Protein AF-A0A519UDZ9-F1 (afdb_monomer)

pLDDT: mean 95.21, std 4.54, range [54.75, 98.88]

Secondary structure (DSSP, 8-state):
--EEEEEEE-SS--TTT--STTPPP-SSEEEEEEETTPEEEEE-HHHHHHHHHHHSS--S-----SSGGG-EEEEE----S--SS------EEEEE-S--EEETTEEEPBGGG-STT--HHHHHHHHHHTHHHHHHHHHHHHHHHHHHHHHHH-HHHHHHHHHHHHHHHHTEEEEE-TTS-EEEEEB-TTTTTBBS-HHHHHHHHHHHHHH-HHHHHHTTHHHHHHHHTTSS-SSS--S-SEETTEESS--S-S--HHHHHHHHHHHHHHHHHHHTS-HHHHHTHHHHHHHHHHHHHHSSS--SB--S-GGG--BSS-HHHHHHHHHHHHHHHHHHHHHT-HHHHHH-

Nearest PDB structures (foldseek):
  8jbo-assembly1_A  TM=7.039E-01  e=6.460E-08  Thermoanaerobacterium xylanolyticum LX-11
  5npf-assembly1_A  TM=6.803E-01  e=4.918E-08  Thermoanaerobacterium xylanolyticum
  8r06-assembly1_A  TM=6.902E-01  e=2.032E-07  Thermoanaerobacterium xylanolyticum LX-11
  7w2t-assembly1_A  TM=6.656E-01  e=1.115E-07  Thermoanaerobacterium xylanolyticum LX-11
  7dkw-assembly2_B  TM=6.645E-01  e=1.313E-07  Thermoanaerobacterium xylanolyticum LX-11

Mean predicted aligned error: 4.24 Å

Solvent-accessible surface area (backbone atoms only — not comparable to full-atom values): 18993 Å² total; per-residue (Å²): 118,63,77,46,72,49,74,49,61,58,91,79,47,55,68,80,66,69,62,36,45,75,66,74,90,68,37,39,35,47,32,49,31,31,62,56,86,51,50,74,37,40,26,38,52,66,59,36,50,56,38,28,75,73,68,75,39,67,70,79,70,40,95,57,87,76,63,70,87,48,47,35,80,50,74,44,78,83,69,76,77,94,62,95,69,88,74,86,87,71,73,47,81,48,74,45,52,80,52,62,39,30,48,73,85,42,78,25,27,29,50,93,42,54,51,84,86,53,44,68,69,57,51,52,52,52,50,61,79,37,39,74,58,52,55,49,52,50,53,55,47,55,52,47,55,37,51,55,32,27,73,74,60,35,66,72,44,14,57,49,50,58,51,50,54,54,52,57,57,71,36,42,49,54,28,32,40,98,87,69,44,68,34,37,36,41,44,36,59,87,59,69,6,31,15,41,37,40,67,63,42,55,82,49,34,65,62,27,53,74,75,38,48,67,52,36,49,13,53,46,51,64,56,51,50,41,45,73,70,59,77,44,81,67,60,40,52,65,52,30,25,12,34,30,39,37,38,67,45,66,61,86,84,73,65,32,52,44,44,27,27,14,39,55,34,38,53,51,38,52,47,26,60,74,68,71,47,49,61,71,55,60,80,44,40,73,60,53,53,41,21,44,52,41,32,74,75,46,10,74,68,25,63,76,33,37,47,87,65,46,91,75,43,69,41,56,61,37,63,68,42,20,53,38,16,54,48,14,32,44,27,47,13,53,48,27,46,69,70,66,39,54,68,59,28,71,74,69

Sequence (348 aa):
AGLHWQALGTTAQPVLAKTGDNLRIDWGYAYLAAPGRATLGTGNPQTLKATFAKTGTLGAPAPTTGPAQRVAQAAVLDLGAVAATPAEQHLLLGYDEQLSVQYFGQNLRPWWRRDPAMTMDKALGAAEADYARLRRKATEFDQKLYADAQQAGGAKYADLCQLAYRQSIAAHSIVAGPKGELLFFSKENFSGGFIGTVDVTYPSEPLYLLYNNELAKGMLRFIFDYSESGRWKKDFPAHDLGTYPKANGQTYGEDMPVEEAGNMLILTAAAVKLDGKPDFAREHWSTLTKWVGFLKRDGFDPANQLSTDDFAGHLARNTNLSVKAIMGIACYGQLARQLGDTKAADEY

Radius of gyration: 24.45 Å; Cα contacts (8 Å, |Δi|>4): 600; chains: 1; bounding box: 55×41×72 Å

Structure (mmCIF, N/CA/C/O backbone):
data_AF-A0A519UDZ9-F1
#
_entry.id   AF-A0A519UDZ9-F1
#
loop_
_atom_site.group_PDB
_atom_site.id
_atom_site.type_symbol
_atom_site.label_atom_id
_atom_site.label_alt_id
_atom_site.label_comp_id
_atom_site.label_asym_id
_atom_site.label_entity_id
_atom_site.label_seq_id
_atom_site.pdbx_PDB_ins_code
_atom_site.Cartn_x
_atom_site.Cartn_y
_atom_site.Cartn_z
_atom_site.occupancy
_atom_site.B_iso_or_equiv
_atom_site.auth_seq_id
_atom_site.auth_comp_id
_atom_site.auth_asym_id
_atom_site.auth_atom_id
_atom_site.pdbx_PDB_model_num
ATOM 1 N N . ALA A 1 1 ? 22.291 -17.546 -19.067 1.00 54.75 1 ALA A N 1
ATOM 2 C CA . ALA A 1 1 ? 22.813 -16.286 -19.634 1.00 54.75 1 ALA A CA 1
ATOM 3 C C . ALA A 1 1 ? 22.732 -15.220 -18.549 1.00 54.75 1 ALA A C 1
ATOM 5 O O . ALA A 1 1 ? 21.841 -15.333 -17.718 1.00 54.75 1 ALA A O 1
ATOM 6 N N . GLY A 1 2 ? 23.672 -14.274 -18.492 1.00 79.19 2 GLY A N 1
ATOM 7 C CA . GLY A 1 2 ? 23.643 -13.214 -17.477 1.00 79.19 2 GLY A CA 1
ATOM 8 C C . GLY A 1 2 ? 22.446 -12.277 -17.664 1.00 79.19 2 GLY A C 1
ATOM 9 O O . GLY A 1 2 ? 21.934 -12.144 -18.777 1.00 79.19 2 GLY A O 1
ATOM 10 N N . LEU A 1 3 ? 21.995 -11.663 -16.571 1.00 90.62 3 LEU A N 1
ATOM 11 C CA . LEU A 1 3 ? 21.052 -10.549 -16.601 1.00 90.62 3 LEU A CA 1
ATOM 12 C C . LEU A 1 3 ? 21.846 -9.261 -16.842 1.00 90.62 3 LEU A C 1
ATOM 14 O O . LEU A 1 3 ? 22.835 -9.007 -16.154 1.00 90.62 3 LEU A O 1
ATOM 18 N N . HIS A 1 4 ? 21.413 -8.446 -17.798 1.00 92.00 4 HIS A N 1
ATOM 19 C CA . HIS A 1 4 ? 21.999 -7.135 -18.061 1.00 92.00 4 HIS A CA 1
ATOM 20 C C . HIS A 1 4 ? 20.964 -6.056 -17.766 1.00 92.00 4 HIS A C 1
ATOM 22 O O . HIS A 1 4 ? 19.786 -6.243 -18.068 1.00 92.00 4 HIS A O 1
ATOM 28 N N . TRP A 1 5 ? 21.384 -4.929 -17.192 1.00 95.00 5 TRP A N 1
ATOM 29 C CA . TRP A 1 5 ? 20.477 -3.826 -16.888 1.00 95.00 5 TRP A CA 1
ATOM 30 C C . TRP A 1 5 ? 21.133 -2.458 -17.038 1.00 95.00 5 TRP A C 1
ATOM 32 O O . TRP A 1 5 ? 22.353 -2.309 -16.974 1.00 95.00 5 TRP A O 1
ATOM 42 N N . GLN A 1 6 ? 20.292 -1.448 -17.238 1.00 93.81 6 GLN A N 1
ATOM 43 C CA . GLN A 1 6 ? 20.638 -0.031 -17.204 1.00 93.81 6 GLN A CA 1
ATOM 44 C C . GLN A 1 6 ? 19.694 0.688 -16.245 1.00 93.81 6 GLN A C 1
ATOM 46 O O . GLN A 1 6 ? 18.538 0.294 -16.106 1.00 93.81 6 GLN A O 1
ATOM 51 N N . ALA A 1 7 ? 20.184 1.743 -15.596 1.00 94.69 7 ALA A N 1
ATOM 52 C CA . ALA A 1 7 ? 19.406 2.555 -14.666 1.00 94.69 7 ALA A CA 1
ATOM 53 C C . ALA A 1 7 ? 19.437 4.036 -15.063 1.00 94.69 7 ALA A C 1
ATOM 55 O O . ALA A 1 7 ? 20.394 4.503 -15.681 1.00 94.69 7 ALA A O 1
ATOM 56 N N . LEU A 1 8 ? 18.366 4.761 -14.751 1.00 93.19 8 LEU A N 1
ATOM 57 C CA . LEU A 1 8 ? 18.270 6.211 -14.893 1.00 93.19 8 LEU A CA 1
ATOM 58 C C . LEU A 1 8 ? 17.568 6.784 -13.667 1.00 93.19 8 LEU A C 1
ATOM 60 O O . LEU A 1 8 ? 16.767 6.104 -13.034 1.00 93.19 8 LEU A O 1
ATOM 64 N N . GLY A 1 9 ? 17.865 8.031 -13.329 1.00 93.81 9 GLY A N 1
ATOM 65 C CA . GLY A 1 9 ? 17.271 8.723 -12.192 1.00 93.81 9 GLY A CA 1
ATOM 66 C C . GLY A 1 9 ? 17.463 10.227 -12.320 1.00 93.81 9 GLY A C 1
ATOM 67 O O . GLY A 1 9 ? 18.221 10.702 -13.171 1.00 93.81 9 GLY A O 1
ATOM 68 N N . THR A 1 10 ? 16.767 10.992 -11.484 1.00 92.88 10 THR A N 1
ATOM 69 C CA . THR A 1 10 ? 16.964 12.444 -11.414 1.00 92.88 10 THR A CA 1
ATOM 70 C C . THR A 1 10 ? 18.315 12.761 -10.768 1.00 92.88 10 THR A C 1
ATOM 72 O O . THR A 1 10 ? 18.811 11.990 -9.952 1.00 92.88 10 THR A O 1
ATOM 75 N N . THR A 1 11 ? 18.929 13.899 -11.101 1.00 91.31 11 THR A N 1
ATOM 76 C CA . THR A 1 11 ? 20.175 14.330 -10.436 1.00 91.31 11 THR A CA 1
ATOM 77 C C . THR A 1 11 ? 19.931 14.756 -8.989 1.00 91.31 11 THR A C 1
ATOM 79 O O . THR A 1 11 ? 20.753 14.484 -8.124 1.00 91.31 11 THR A O 1
ATOM 82 N N . ALA A 1 12 ? 18.807 15.427 -8.723 1.00 93.81 12 ALA A N 1
ATOM 83 C CA . ALA A 1 12 ? 18.540 16.042 -7.425 1.00 93.81 12 ALA A CA 1
ATOM 84 C C . ALA A 1 12 ? 18.193 15.033 -6.320 1.00 93.81 12 ALA A C 1
ATOM 86 O O . ALA A 1 12 ? 18.444 15.334 -5.160 1.00 93.81 12 ALA A O 1
ATOM 87 N N . GLN A 1 13 ? 17.605 13.879 -6.671 1.00 95.81 13 GLN A N 1
ATOM 88 C CA . GLN A 1 13 ? 17.197 12.826 -5.729 1.00 95.81 13 GLN A CA 1
ATOM 89 C C . GLN A 1 13 ? 16.556 13.379 -4.433 1.00 95.81 13 GLN A C 1
ATOM 91 O O . GLN A 1 13 ? 17.083 13.154 -3.342 1.00 95.81 13 GLN A O 1
ATOM 96 N N . PRO A 1 14 ? 15.438 14.129 -4.515 1.00 96.81 14 PRO A N 1
ATOM 97 C CA . PRO A 1 14 ? 14.807 14.764 -3.357 1.00 96.81 14 PRO A CA 1
ATOM 98 C C . PRO A 1 14 ? 14.008 13.743 -2.521 1.00 96.81 14 PRO A C 1
ATOM 100 O O . PRO A 1 14 ? 12.782 13.806 -2.438 1.00 96.81 14 PRO A O 1
ATOM 103 N N . VAL A 1 15 ? 14.708 12.777 -1.920 1.00 97.44 15 VAL A N 1
ATOM 104 C CA . VAL A 1 15 ? 14.128 11.616 -1.227 1.00 97.44 15 VAL A CA 1
ATOM 105 C C . VAL A 1 15 ? 13.097 12.048 -0.183 1.00 97.44 15 VAL A C 1
ATOM 107 O O . VAL A 1 15 ? 13.432 12.745 0.775 1.00 97.44 15 VAL A O 1
ATOM 110 N N . LEU A 1 16 ? 11.842 11.619 -0.376 1.00 96.81 16 LEU A N 1
ATOM 111 C CA . LEU A 1 16 ? 10.696 11.898 0.503 1.00 96.81 16 LEU A CA 1
ATOM 112 C C . LEU A 1 16 ? 10.424 13.398 0.743 1.00 96.81 16 LEU A C 1
ATOM 114 O O . LEU A 1 16 ? 9.748 13.765 1.706 1.00 96.81 16 LEU A O 1
ATOM 118 N N . ALA A 1 17 ? 10.956 14.289 -0.099 1.00 96.00 17 ALA A N 1
ATOM 119 C CA . ALA A 1 17 ? 10.917 15.723 0.168 1.00 96.00 17 ALA A CA 1
ATOM 120 C C . ALA A 1 17 ? 9.540 16.329 -0.118 1.00 96.00 17 ALA A C 1
ATOM 122 O O . ALA A 1 17 ? 9.008 17.071 0.716 1.00 96.00 17 ALA A O 1
ATOM 123 N N . LYS A 1 18 ? 8.977 16.014 -1.291 1.00 95.38 18 LYS A N 1
ATOM 124 C CA .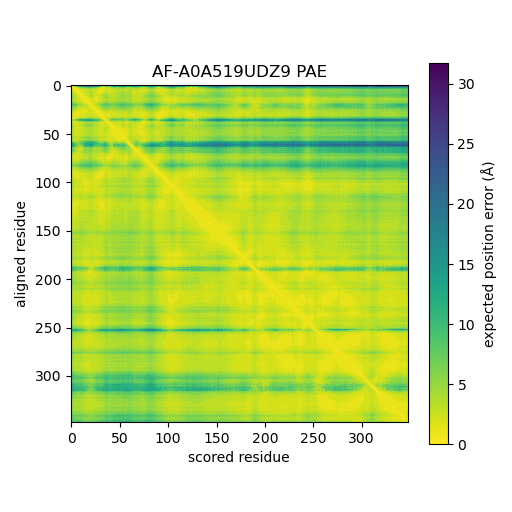 LYS A 1 18 ? 7.710 16.572 -1.768 1.00 95.38 18 LYS A CA 1
ATOM 125 C C . LYS A 1 18 ? 6.526 15.780 -1.234 1.00 95.38 18 LYS A C 1
ATOM 127 O O . LYS A 1 18 ? 6.554 14.556 -1.204 1.00 95.38 18 LYS A O 1
ATOM 132 N N . THR A 1 19 ? 5.484 16.508 -0.866 1.00 94.62 19 THR A N 1
ATOM 133 C CA . THR A 1 19 ? 4.204 15.984 -0.393 1.00 94.62 19 THR A CA 1
ATOM 134 C C . THR A 1 19 ? 3.085 16.680 -1.139 1.00 94.62 19 THR A C 1
ATOM 136 O O . THR A 1 19 ? 3.231 17.847 -1.509 1.00 94.62 19 THR A O 1
ATOM 139 N N . GLY A 1 20 ? 1.974 15.985 -1.340 1.00 90.25 20 GLY A N 1
ATOM 140 C CA . GLY A 1 20 ? 0.766 16.595 -1.872 1.00 90.25 20 GLY A CA 1
ATOM 141 C C . GLY A 1 20 ? 0.026 15.725 -2.864 1.00 90.25 20 GLY A C 1
ATOM 142 O O . GLY A 1 20 ? 0.434 14.613 -3.227 1.00 90.25 20 GLY A O 1
ATOM 143 N N . ASP A 1 21 ? -1.079 16.299 -3.306 1.00 89.69 21 ASP A N 1
ATOM 144 C CA . ASP A 1 21 ? -2.003 15.669 -4.219 1.00 89.69 21 ASP A CA 1
ATOM 145 C C . ASP A 1 21 ? -1.438 15.570 -5.640 1.00 89.69 21 ASP A C 1
ATOM 147 O O . ASP A 1 21 ? -0.624 16.397 -6.064 1.00 89.69 21 ASP A O 1
ATOM 151 N N . ASN A 1 22 ? -1.838 14.540 -6.389 1.00 88.50 22 ASN A N 1
ATOM 152 C CA . ASN A 1 22 ? -1.443 14.357 -7.791 1.00 88.50 22 ASN A CA 1
ATOM 153 C C . ASN A 1 22 ? 0.095 14.376 -8.047 1.00 88.50 22 ASN A C 1
ATOM 155 O O . ASN A 1 22 ? 0.561 14.606 -9.168 1.00 88.50 22 ASN A O 1
ATOM 159 N N . LEU A 1 23 ? 0.923 14.107 -7.030 1.00 89.50 23 LEU A N 1
ATOM 160 C CA . LEU A 1 23 ? 2.381 13.989 -7.176 1.00 89.50 23 LEU A CA 1
ATOM 161 C C . LEU A 1 23 ? 2.821 12.559 -7.511 1.00 89.50 23 LEU A C 1
ATOM 163 O O . LEU A 1 23 ? 2.283 11.588 -6.981 1.00 89.50 23 LEU A O 1
ATOM 167 N N . ARG A 1 24 ? 3.833 12.427 -8.374 1.00 89.50 24 ARG A N 1
ATOM 168 C CA . ARG A 1 24 ? 4.519 11.154 -8.651 1.00 89.50 24 ARG A CA 1
ATOM 169 C C . ARG A 1 24 ? 5.852 11.145 -7.915 1.00 89.50 24 ARG A C 1
ATOM 171 O O . ARG A 1 24 ? 6.384 12.207 -7.596 1.00 89.50 24 ARG A O 1
ATOM 178 N N . ILE A 1 25 ? 6.379 9.950 -7.676 1.00 91.62 25 ILE A N 1
ATOM 179 C CA . ILE A 1 25 ? 7.724 9.772 -7.138 1.00 91.62 25 ILE A CA 1
ATOM 180 C C . ILE A 1 25 ? 8.755 10.482 -8.031 1.00 91.62 25 ILE A C 1
ATOM 182 O O . ILE A 1 25 ? 8.712 10.366 -9.256 1.00 91.62 25 ILE A O 1
ATOM 186 N N . ASP A 1 26 ? 9.648 11.262 -7.423 1.00 93.69 26 ASP A N 1
ATOM 187 C CA . ASP A 1 26 ? 10.655 12.073 -8.124 1.00 93.69 26 ASP A CA 1
ATOM 188 C C . ASP A 1 26 ? 12.096 11.829 -7.636 1.00 93.69 26 ASP A C 1
ATOM 190 O O . ASP A 1 26 ? 13.037 12.518 -8.051 1.00 93.69 26 ASP A O 1
ATOM 194 N N . TRP A 1 27 ? 12.273 10.797 -6.809 1.00 96.69 27 TRP A N 1
ATOM 195 C CA . TRP A 1 27 ? 13.550 10.241 -6.365 1.00 96.69 27 TRP A CA 1
ATOM 196 C C . TRP A 1 27 ? 13.624 8.743 -6.681 1.00 96.69 27 TRP A C 1
ATOM 198 O O . TRP A 1 27 ? 12.617 8.107 -6.976 1.00 96.69 27 TRP A O 1
ATOM 208 N N . GLY A 1 28 ? 14.811 8.163 -6.576 1.00 96.69 28 GLY A N 1
ATOM 209 C CA . GLY A 1 28 ? 15.084 6.779 -6.927 1.00 96.69 28 GLY A CA 1
ATOM 210 C C . GLY A 1 28 ? 15.518 6.617 -8.380 1.00 96.69 28 GLY A C 1
ATOM 211 O O . GLY A 1 28 ? 15.858 7.586 -9.076 1.00 96.69 28 GLY A O 1
ATOM 212 N N . TYR A 1 29 ? 15.539 5.359 -8.812 1.00 96.94 29 TYR A N 1
ATOM 213 C CA . TYR A 1 29 ? 16.089 4.958 -10.101 1.00 96.94 29 TYR A CA 1
ATOM 214 C C . TYR A 1 29 ? 15.174 3.955 -10.803 1.00 96.94 29 TYR A C 1
ATOM 216 O O . TYR A 1 29 ? 14.774 2.953 -10.214 1.00 96.94 29 TYR A O 1
ATOM 224 N N . ALA A 1 30 ? 14.888 4.202 -12.080 1.00 96.19 30 ALA A N 1
ATOM 225 C CA . ALA A 1 30 ? 14.192 3.269 -12.956 1.00 96.19 30 ALA A CA 1
ATOM 226 C C . ALA A 1 30 ? 15.207 2.382 -13.687 1.00 96.19 30 ALA A C 1
ATOM 228 O O . ALA A 1 30 ? 16.184 2.878 -14.259 1.00 96.19 30 ALA A O 1
ATOM 229 N N . TYR A 1 31 ? 14.959 1.079 -13.674 1.00 97.31 31 TYR A N 1
ATOM 230 C CA . TYR A 1 31 ? 15.804 0.048 -14.254 1.00 97.31 31 TYR A CA 1
ATOM 231 C C . TYR A 1 31 ? 15.103 -0.605 -15.439 1.00 97.31 31 TYR A C 1
ATOM 233 O O . TYR A 1 31 ? 13.953 -1.030 -15.327 1.00 97.31 31 TYR A O 1
ATOM 241 N N . LEU A 1 32 ? 15.837 -0.742 -16.539 1.00 97.00 32 LEU A N 1
ATOM 242 C CA . LEU A 1 32 ? 15.482 -1.580 -17.675 1.00 97.00 32 LEU A CA 1
ATOM 243 C C . LEU A 1 32 ? 16.478 -2.731 -17.736 1.00 97.00 32 LEU A C 1
ATOM 245 O O . LEU A 1 32 ? 17.679 -2.503 -17.898 1.00 97.00 32 LEU A O 1
ATOM 249 N N . ALA A 1 33 ? 15.981 -3.955 -17.604 1.00 96.75 33 ALA A N 1
ATOM 250 C CA . ALA A 1 33 ? 16.792 -5.157 -17.612 1.00 96.75 33 ALA A CA 1
ATOM 251 C C . ALA A 1 33 ? 16.298 -6.163 -18.647 1.00 96.75 33 ALA A C 1
ATOM 253 O O . ALA A 1 33 ? 15.120 -6.191 -19.005 1.00 96.75 33 ALA A O 1
ATOM 254 N N . ALA A 1 34 ? 17.215 -6.994 -19.122 1.00 94.62 34 ALA A N 1
ATOM 255 C CA . ALA A 1 34 ? 16.917 -8.029 -20.090 1.00 94.62 34 ALA A CA 1
ATOM 256 C C . ALA A 1 34 ? 17.764 -9.280 -19.824 1.00 94.62 34 ALA A C 1
ATOM 258 O O . ALA A 1 34 ? 18.986 -9.169 -19.642 1.00 94.62 34 ALA A O 1
ATOM 259 N N . PRO A 1 35 ? 17.149 -10.471 -19.807 1.00 91.44 35 PRO A N 1
ATOM 260 C CA . PRO A 1 35 ? 17.883 -11.720 -19.798 1.00 91.44 35 PRO A CA 1
ATOM 261 C C . PRO A 1 35 ? 18.406 -12.040 -21.202 1.00 91.44 35 PRO A C 1
ATOM 263 O O . PRO A 1 35 ? 17.767 -11.772 -22.220 1.00 91.44 35 PRO A O 1
ATOM 266 N N . GLY A 1 36 ? 19.573 -12.676 -21.280 1.00 83.94 36 GLY A N 1
ATOM 267 C CA . GLY A 1 36 ? 20.048 -13.228 -22.549 1.00 83.94 36 GLY A CA 1
ATOM 268 C C . GLY A 1 36 ? 20.711 -12.204 -23.472 1.00 83.94 36 GLY A C 1
ATOM 269 O O . GLY A 1 36 ? 21.613 -11.488 -23.055 1.00 83.94 36 GLY A O 1
ATOM 270 N N . ARG A 1 37 ? 20.348 -12.227 -24.763 1.00 82.38 37 ARG A N 1
ATOM 271 C CA . ARG A 1 37 ? 21.077 -11.544 -25.855 1.00 82.38 37 ARG A CA 1
ATOM 272 C C . ARG A 1 37 ? 20.510 -10.175 -26.245 1.00 82.38 37 ARG A C 1
ATOM 274 O O . ARG A 1 37 ? 20.892 -9.634 -27.280 1.00 82.38 37 ARG A O 1
ATOM 281 N N . ALA A 1 38 ? 19.601 -9.622 -25.451 1.00 90.88 38 ALA A N 1
ATOM 282 C CA . ALA A 1 38 ? 19.076 -8.290 -25.711 1.00 90.88 38 ALA A CA 1
ATOM 283 C C . ALA A 1 38 ? 20.200 -7.244 -25.694 1.00 90.88 38 ALA A C 1
ATOM 285 O O . ALA A 1 38 ? 21.106 -7.291 -24.859 1.00 90.88 38 ALA A O 1
ATOM 286 N N . THR A 1 39 ? 20.114 -6.266 -26.592 1.00 92.31 39 THR A N 1
ATOM 287 C CA . THR A 1 39 ? 21.023 -5.116 -26.580 1.00 92.31 39 THR A CA 1
ATOM 288 C C . THR A 1 39 ? 20.361 -3.970 -25.836 1.00 92.31 39 THR A C 1
ATOM 290 O O . THR A 1 39 ? 19.301 -3.503 -26.248 1.00 92.31 39 THR A O 1
ATOM 293 N N . LEU A 1 40 ? 20.987 -3.502 -24.758 1.00 93.31 40 LEU A N 1
ATOM 294 C CA . LEU A 1 40 ? 20.537 -2.332 -24.006 1.00 93.31 40 LEU A CA 1
ATOM 295 C C . LEU A 1 40 ? 21.354 -1.097 -24.396 1.00 93.31 40 LEU A C 1
ATOM 297 O O . LEU A 1 40 ? 22.558 -1.188 -24.636 1.00 93.31 40 LEU A O 1
ATOM 301 N N . GLY A 1 41 ? 20.728 0.076 -24.406 1.00 91.81 41 GLY A N 1
ATOM 302 C CA . GLY A 1 41 ? 21.384 1.333 -24.758 1.00 91.81 41 GLY A CA 1
ATOM 303 C C . GLY A 1 41 ? 20.740 2.544 -24.097 1.00 91.81 41 GLY A C 1
ATOM 304 O O . GLY A 1 41 ? 19.538 2.572 -23.845 1.00 91.81 41 GLY A O 1
ATOM 305 N N . THR A 1 42 ? 21.548 3.574 -23.866 1.00 91.31 42 THR A N 1
ATOM 306 C CA . THR A 1 42 ? 21.087 4.893 -23.431 1.00 91.31 42 THR A CA 1
ATOM 307 C C . THR A 1 42 ? 21.457 5.950 -24.463 1.00 91.31 42 THR A C 1
ATOM 309 O O . THR A 1 42 ? 22.452 5.816 -25.182 1.00 91.31 42 THR A O 1
ATOM 312 N N . GLY A 1 43 ? 20.636 6.994 -24.569 1.00 92.31 43 GLY A N 1
ATOM 313 C CA . GLY A 1 43 ? 20.871 8.061 -25.536 1.00 92.31 43 GLY A CA 1
ATOM 314 C C . GLY A 1 43 ? 19.695 9.014 -25.709 1.00 92.31 43 GLY A C 1
ATOM 315 O O . GLY A 1 43 ? 18.673 8.922 -25.026 1.00 92.31 43 GLY A O 1
ATOM 316 N N . ASN A 1 44 ? 19.846 9.931 -26.665 1.00 92.31 44 ASN A N 1
ATOM 317 C CA . ASN A 1 44 ? 18.760 10.801 -27.091 1.00 92.31 44 ASN A CA 1
ATOM 318 C C . ASN A 1 44 ? 17.648 9.977 -27.780 1.00 92.31 44 ASN A C 1
ATOM 320 O O . ASN A 1 44 ? 17.962 9.216 -28.701 1.00 92.31 44 ASN A O 1
ATOM 324 N N . PRO A 1 45 ? 16.361 10.138 -27.402 1.00 92.94 45 PRO A N 1
ATOM 325 C CA . PRO A 1 45 ? 15.274 9.326 -27.950 1.00 92.94 45 PRO A CA 1
ATOM 326 C C . PRO A 1 45 ? 15.156 9.380 -29.478 1.00 92.94 45 PRO A C 1
ATOM 328 O O . PRO A 1 45 ? 14.881 8.360 -30.108 1.00 92.94 45 PRO A O 1
ATOM 331 N N . GLN A 1 46 ? 15.347 10.554 -30.089 1.00 92.88 46 GLN A N 1
ATOM 332 C CA . GLN A 1 46 ? 15.244 10.728 -31.538 1.00 92.88 46 GLN A CA 1
ATOM 333 C C . GLN A 1 46 ? 16.400 10.030 -32.255 1.00 92.88 46 GLN A C 1
ATOM 335 O O . GLN A 1 46 ? 16.163 9.311 -33.224 1.00 92.88 46 GLN A O 1
ATOM 340 N N . THR A 1 47 ? 17.627 10.178 -31.750 1.00 93.56 47 THR A N 1
ATOM 341 C CA . THR A 1 47 ? 18.803 9.482 -32.290 1.00 93.56 47 THR A CA 1
ATOM 342 C C . THR A 1 47 ? 18.657 7.967 -32.178 1.00 93.56 47 THR A C 1
ATOM 344 O O . THR A 1 47 ? 18.863 7.274 -33.169 1.00 93.56 47 THR A O 1
ATOM 347 N N . LEU A 1 48 ? 18.242 7.448 -31.015 1.00 94.50 48 LEU A N 1
ATOM 348 C CA . LEU A 1 48 ? 18.029 6.010 -30.806 1.00 94.50 48 LEU A CA 1
ATOM 349 C C . LEU A 1 48 ? 17.014 5.444 -31.808 1.00 94.50 48 LEU A C 1
ATOM 351 O O . LEU A 1 48 ? 17.295 4.451 -32.477 1.00 94.50 48 LEU A O 1
ATOM 355 N N . LYS A 1 49 ? 15.862 6.111 -31.969 1.00 95.19 49 LYS A N 1
ATOM 356 C CA . LYS A 1 49 ? 14.829 5.712 -32.939 1.00 95.19 49 LYS A CA 1
ATOM 357 C C . LYS A 1 49 ? 15.338 5.766 -34.380 1.00 95.19 49 LYS A C 1
ATOM 359 O O . LYS A 1 49 ? 15.092 4.837 -35.142 1.00 95.19 49 LYS A O 1
ATOM 364 N N . ALA A 1 50 ? 16.038 6.837 -34.756 1.00 96.00 50 ALA A N 1
ATOM 365 C CA . ALA A 1 50 ? 16.544 7.019 -36.114 1.00 96.00 50 ALA A CA 1
ATOM 366 C C . ALA A 1 50 ? 17.624 5.990 -36.478 1.00 96.00 50 ALA A C 1
ATOM 368 O O . ALA A 1 50 ? 17.634 5.499 -37.605 1.00 96.00 50 ALA A O 1
ATOM 369 N N . THR A 1 51 ? 18.513 5.652 -35.540 1.00 96.00 51 THR A N 1
ATOM 370 C CA . THR A 1 51 ? 19.511 4.592 -35.728 1.00 96.00 51 THR A CA 1
ATOM 371 C C . THR A 1 51 ? 18.824 3.240 -35.852 1.00 96.00 51 THR A C 1
ATOM 373 O O . THR A 1 51 ? 19.022 2.564 -36.857 1.00 96.00 51 THR A O 1
ATOM 376 N N . PHE A 1 52 ? 17.927 2.898 -34.921 1.00 96.50 52 PHE A N 1
ATOM 377 C CA . PHE A 1 52 ? 17.208 1.625 -34.955 1.00 96.50 52 PHE A CA 1
ATOM 378 C C . PHE A 1 52 ? 16.422 1.431 -36.256 1.00 96.50 52 PHE A C 1
ATOM 380 O O . PHE A 1 52 ? 16.512 0.375 -36.872 1.00 96.50 52 PHE A O 1
ATOM 387 N N . ALA A 1 53 ? 15.728 2.466 -36.735 1.00 97.31 53 ALA A N 1
ATOM 388 C CA . ALA A 1 53 ? 14.993 2.404 -37.997 1.00 97.31 53 ALA A CA 1
ATOM 389 C C . ALA A 1 53 ? 15.894 2.152 -39.222 1.00 97.31 53 ALA A C 1
ATOM 391 O O . ALA A 1 53 ? 15.432 1.593 -40.212 1.00 97.31 53 ALA A O 1
ATOM 392 N N . LYS A 1 54 ? 17.165 2.573 -39.175 1.00 96.88 54 LYS A N 1
ATOM 393 C CA . LYS A 1 54 ? 18.125 2.408 -40.278 1.00 96.88 54 LYS A CA 1
ATOM 394 C C . LYS A 1 54 ? 18.908 1.102 -40.203 1.00 96.88 54 LYS A C 1
ATOM 396 O O . LYS A 1 54 ? 19.217 0.532 -41.242 1.00 96.88 54 LYS A O 1
ATOM 401 N N . THR A 1 55 ? 19.288 0.672 -39.001 1.00 95.31 55 THR A N 1
ATOM 402 C CA . THR A 1 55 ? 20.272 -0.406 -38.806 1.00 95.31 55 THR A CA 1
ATOM 403 C C . THR A 1 55 ? 19.735 -1.602 -38.030 1.00 95.31 55 THR A C 1
ATOM 405 O O . THR A 1 55 ? 20.432 -2.607 -37.937 1.00 95.31 55 THR A O 1
ATOM 408 N N . GLY A 1 56 ? 18.548 -1.504 -37.424 1.00 94.00 56 GLY A N 1
ATOM 409 C CA . GLY A 1 56 ? 18.037 -2.503 -36.481 1.00 94.00 56 GLY A CA 1
ATOM 410 C C . GLY A 1 56 ? 18.805 -2.555 -35.153 1.00 94.00 56 GLY A C 1
ATOM 411 O O . GLY A 1 56 ? 18.590 -3.462 -34.357 1.00 94.00 56 GLY A O 1
ATOM 412 N N . THR A 1 57 ? 19.703 -1.600 -34.886 1.00 93.62 57 THR A N 1
ATOM 413 C CA . THR A 1 57 ? 20.558 -1.569 -33.687 1.00 93.62 57 THR A CA 1
ATOM 414 C C . THR A 1 57 ? 20.476 -0.219 -32.971 1.00 93.62 57 THR A C 1
ATOM 416 O O . THR A 1 57 ? 19.992 0.763 -33.527 1.00 93.62 57 THR A O 1
ATOM 419 N N . LEU A 1 58 ? 20.945 -0.144 -31.719 1.00 92.38 58 LEU A N 1
ATOM 420 C CA . LEU A 1 58 ? 20.925 1.101 -30.930 1.00 92.38 58 LEU A CA 1
ATOM 421 C C . LEU A 1 58 ? 22.115 2.038 -31.210 1.00 92.38 58 LEU A C 1
ATOM 423 O O . LEU A 1 58 ? 22.121 3.174 -30.741 1.00 92.38 58 LEU A O 1
ATOM 427 N N . GLY A 1 59 ? 23.109 1.589 -31.983 1.00 86.69 59 GLY A N 1
ATOM 428 C CA . GLY A 1 59 ? 24.395 2.279 -32.118 1.00 86.69 59 GLY A CA 1
ATOM 429 C C . GLY A 1 59 ? 25.259 2.174 -30.853 1.00 86.69 59 GLY A C 1
ATOM 430 O O . GLY A 1 59 ? 24.960 1.401 -29.943 1.00 86.69 59 GLY A O 1
ATOM 431 N N . ALA A 1 60 ? 26.360 2.931 -30.804 1.00 81.75 60 ALA A N 1
ATOM 432 C CA . ALA A 1 60 ? 27.220 2.979 -29.623 1.00 81.75 60 ALA A CA 1
ATOM 433 C C . ALA A 1 60 ? 26.493 3.691 -28.464 1.00 81.75 60 ALA A C 1
ATOM 435 O O . ALA A 1 60 ? 25.962 4.785 -28.682 1.00 81.75 60 ALA A O 1
ATOM 436 N N . PRO A 1 61 ? 26.477 3.120 -27.243 1.00 77.69 61 PRO A N 1
ATOM 437 C CA . PRO A 1 61 ? 25.908 3.790 -26.082 1.00 77.69 61 PRO A CA 1
ATOM 438 C C . PRO A 1 61 ? 26.561 5.155 -25.866 1.00 77.69 61 PRO A C 1
ATOM 440 O O . PRO A 1 61 ? 27.787 5.271 -25.859 1.00 77.69 61 PRO A O 1
ATOM 443 N N . ALA A 1 62 ? 25.742 6.180 -25.656 1.00 77.06 62 ALA A N 1
ATOM 444 C CA . ALA A 1 62 ? 26.210 7.524 -25.354 1.00 77.06 62 ALA A CA 1
ATOM 445 C C . ALA A 1 62 ? 25.565 7.971 -24.038 1.00 77.06 62 ALA A C 1
ATOM 447 O O . ALA A 1 62 ? 24.376 8.310 -24.040 1.00 77.06 62 ALA A O 1
ATOM 448 N N . PRO A 1 63 ? 26.312 7.972 -22.913 1.00 71.25 63 PRO A N 1
ATOM 449 C CA . PRO A 1 63 ? 25.812 8.504 -21.657 1.00 71.25 63 PRO A CA 1
ATOM 450 C C . PRO A 1 63 ? 25.261 9.908 -21.880 1.00 71.25 63 PRO A C 1
ATOM 452 O O . PRO A 1 63 ? 25.945 10.796 -22.388 1.00 71.25 63 PRO A O 1
ATOM 455 N N . THR A 1 64 ? 23.997 10.091 -21.530 1.00 83.06 64 THR A N 1
ATOM 456 C CA . THR A 1 64 ? 23.279 11.344 -21.720 1.00 83.06 64 THR A CA 1
ATOM 457 C C . THR A 1 64 ? 22.776 11.824 -20.372 1.00 83.06 64 THR A C 1
ATOM 459 O O . THR A 1 64 ? 22.232 11.062 -19.574 1.00 83.06 64 THR A O 1
ATOM 462 N N . THR A 1 65 ? 22.990 13.107 -20.115 1.00 89.00 65 THR A N 1
ATOM 463 C CA . THR A 1 65 ? 22.437 13.832 -18.978 1.00 89.00 65 THR A CA 1
ATOM 464 C C . THR A 1 65 ? 21.717 15.068 -19.504 1.00 89.00 65 THR A C 1
ATOM 466 O O . THR A 1 65 ? 21.975 15.536 -20.618 1.00 89.00 65 THR A O 1
ATOM 469 N N . GLY A 1 66 ? 20.780 15.594 -18.722 1.00 90.50 66 GLY A N 1
ATOM 470 C CA . GLY A 1 66 ? 20.025 16.791 -19.076 1.00 90.50 66 GLY A CA 1
ATOM 471 C C . GLY A 1 66 ? 18.519 16.609 -18.902 1.00 90.50 66 GLY A C 1
ATOM 472 O O . GLY A 1 66 ? 18.090 15.735 -18.147 1.00 90.50 66 GLY A O 1
ATOM 473 N N . PRO A 1 67 ? 17.705 17.445 -19.575 1.00 89.81 67 PRO A N 1
ATOM 474 C CA . PRO A 1 67 ? 16.252 17.373 -19.482 1.00 89.81 67 PRO A CA 1
ATOM 475 C C . PRO A 1 67 ? 15.729 15.985 -19.854 1.00 89.81 67 PRO A C 1
ATOM 477 O O . PRO A 1 67 ? 16.226 15.376 -20.804 1.00 89.81 67 PRO A O 1
ATOM 480 N N . ALA A 1 68 ? 14.690 15.520 -19.155 1.00 86.44 68 ALA A N 1
ATOM 481 C CA . ALA A 1 68 ? 14.128 14.177 -19.326 1.00 86.44 68 ALA A CA 1
ATOM 482 C C . ALA A 1 68 ? 13.774 13.844 -20.789 1.00 86.44 68 ALA A C 1
ATOM 484 O O . ALA A 1 68 ? 13.925 12.710 -21.222 1.00 86.44 68 ALA A O 1
ATOM 485 N N . GLN A 1 69 ? 13.393 14.839 -21.597 1.00 89.31 69 GLN A N 1
ATOM 486 C CA . GLN A 1 69 ? 13.066 14.662 -23.017 1.00 89.31 69 GLN A CA 1
ATOM 487 C C . GLN A 1 69 ? 14.272 14.264 -23.887 1.00 89.31 69 GLN A C 1
ATOM 489 O O . GLN A 1 69 ? 14.091 13.862 -25.036 1.00 89.31 69 GLN A O 1
ATOM 494 N N . ARG A 1 70 ? 15.502 14.415 -23.381 1.00 90.25 70 ARG A N 1
ATOM 495 C CA . ARG A 1 70 ? 16.748 14.100 -24.096 1.00 90.25 70 ARG A CA 1
ATOM 496 C C . ARG A 1 70 ? 17.419 12.821 -23.607 1.00 90.25 70 ARG A C 1
ATOM 498 O O . ARG A 1 70 ? 18.430 12.449 -24.192 1.00 90.25 70 ARG A O 1
ATOM 505 N N . VAL A 1 71 ? 16.870 12.167 -22.586 1.00 92.50 71 VAL A N 1
ATOM 506 C CA . VAL A 1 71 ? 17.451 10.985 -21.944 1.00 92.50 71 VAL A CA 1
ATOM 507 C C . VAL A 1 71 ? 16.465 9.830 -22.075 1.00 92.50 71 VAL A C 1
ATOM 509 O O . VAL A 1 71 ? 15.336 9.923 -21.606 1.00 92.50 71 VAL A O 1
ATOM 512 N N . ALA A 1 72 ? 16.884 8.733 -22.697 1.00 92.69 72 ALA A N 1
ATOM 513 C CA . ALA A 1 72 ? 16.117 7.493 -22.727 1.00 92.69 72 ALA A CA 1
ATOM 514 C C . ALA A 1 72 ? 17.008 6.273 -22.504 1.00 92.69 72 ALA A C 1
ATOM 516 O O . ALA A 1 72 ? 18.182 6.262 -22.874 1.00 92.69 72 ALA A O 1
ATOM 517 N N . GLN A 1 73 ? 16.393 5.241 -21.933 1.00 93.88 73 GLN A N 1
ATOM 518 C CA . GLN A 1 73 ? 16.823 3.853 -22.049 1.00 93.88 73 GLN A CA 1
ATOM 519 C C . GLN A 1 73 ? 16.109 3.204 -23.235 1.00 93.88 73 GLN A C 1
ATOM 521 O O . GLN A 1 73 ? 14.966 3.542 -23.547 1.00 93.88 73 GLN A O 1
ATOM 526 N N . ALA A 1 74 ? 16.777 2.257 -23.877 1.00 94.44 74 ALA A N 1
ATOM 527 C CA . ALA A 1 74 ? 16.239 1.461 -24.963 1.00 94.44 74 ALA A CA 1
ATOM 528 C C . ALA A 1 74 ? 16.730 0.017 -24.859 1.00 94.44 74 ALA A C 1
ATOM 530 O O . ALA A 1 74 ? 17.827 -0.254 -24.369 1.00 94.44 74 ALA A O 1
ATOM 531 N N . ALA A 1 75 ? 15.913 -0.898 -25.370 1.00 94.81 75 AL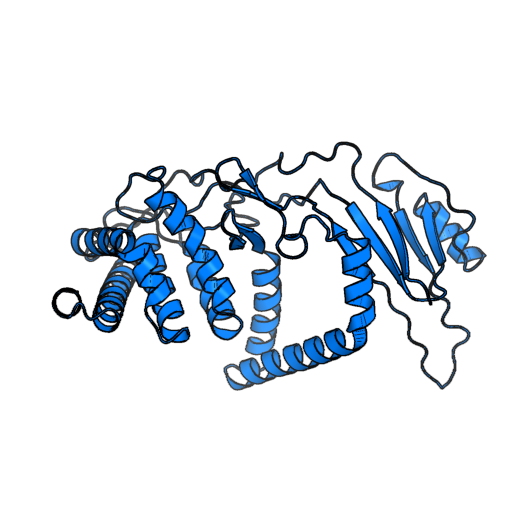A A N 1
ATOM 532 C CA . ALA A 1 75 ? 16.252 -2.299 -25.539 1.00 94.81 75 ALA A CA 1
ATOM 533 C C . ALA A 1 75 ? 15.906 -2.736 -26.963 1.00 94.81 75 ALA A C 1
ATOM 535 O O . ALA A 1 75 ? 14.862 -2.357 -27.494 1.00 94.81 75 ALA A O 1
ATOM 536 N N . VAL A 1 76 ? 16.775 -3.548 -27.557 1.00 94.94 76 VAL A N 1
ATOM 537 C CA . VAL A 1 76 ? 16.507 -4.274 -28.800 1.00 94.94 76 VAL A CA 1
ATOM 538 C C . VAL A 1 76 ? 16.476 -5.759 -28.486 1.00 94.94 76 VAL A C 1
ATOM 540 O O . VAL A 1 76 ? 17.456 -6.318 -27.987 1.00 94.94 76 VAL A O 1
ATOM 543 N N . LEU A 1 77 ? 15.330 -6.365 -28.786 1.00 93.50 77 LEU A N 1
ATOM 544 C CA . LEU A 1 77 ? 15.079 -7.796 -28.707 1.00 93.50 77 LEU A CA 1
ATOM 545 C C . LEU A 1 77 ? 15.133 -8.357 -30.129 1.00 93.50 77 LEU A C 1
ATOM 547 O O . LEU A 1 77 ? 14.245 -8.083 -30.935 1.00 93.50 77 LEU A O 1
ATOM 551 N N . ASP A 1 78 ? 16.192 -9.095 -30.448 1.00 91.62 78 ASP A N 1
ATOM 552 C CA . ASP A 1 78 ? 16.291 -9.803 -31.723 1.00 91.62 78 ASP A CA 1
ATOM 553 C C . ASP A 1 78 ? 15.604 -11.169 -31.592 1.00 91.62 78 ASP A C 1
ATOM 555 O O . ASP A 1 78 ? 16.093 -12.066 -30.895 1.00 91.62 78 ASP A O 1
ATOM 559 N N . LEU A 1 79 ? 14.441 -11.291 -32.236 1.00 91.62 79 LEU A N 1
ATOM 560 C CA . LEU A 1 79 ? 13.632 -12.511 -32.300 1.00 91.62 79 LEU A CA 1
ATOM 561 C C . LEU A 1 79 ? 13.904 -13.332 -33.573 1.00 91.62 79 LEU A C 1
ATOM 563 O O . LEU A 1 79 ? 13.290 -14.381 -33.762 1.00 91.62 79 LEU A O 1
ATOM 567 N N . GLY A 1 80 ? 14.820 -12.882 -34.436 1.00 91.19 80 GLY A N 1
ATOM 568 C CA . GLY A 1 80 ? 15.088 -13.489 -35.734 1.00 91.19 80 GLY A CA 1
ATOM 569 C C . GLY A 1 80 ? 13.993 -13.232 -36.776 1.00 91.19 80 GLY A C 1
ATOM 570 O O . GLY A 1 80 ? 13.115 -12.383 -36.618 1.00 91.19 80 GLY A O 1
ATOM 571 N N . ALA A 1 81 ? 14.070 -13.964 -37.889 1.00 93.38 81 ALA A N 1
ATOM 572 C CA . ALA A 1 81 ? 13.064 -13.906 -38.946 1.00 93.38 81 ALA A CA 1
ATOM 573 C C . ALA A 1 81 ? 11.756 -14.587 -38.513 1.00 93.38 81 ALA A C 1
ATOM 575 O O . ALA A 1 81 ? 11.774 -15.586 -37.793 1.00 93.38 81 ALA A O 1
ATOM 576 N N . VAL A 1 82 ? 10.621 -14.081 -39.008 1.00 94.19 82 VAL A N 1
ATOM 577 C CA . VAL A 1 82 ? 9.305 -14.684 -38.758 1.00 94.19 82 VAL A CA 1
ATOM 578 C C . VAL A 1 82 ? 9.287 -16.119 -39.285 1.00 94.19 82 VAL A C 1
ATOM 580 O O . VAL A 1 82 ? 9.557 -16.365 -40.461 1.00 94.19 82 VAL A O 1
ATOM 583 N N . ALA A 1 83 ? 8.945 -17.056 -38.407 1.00 95.12 83 ALA A N 1
ATOM 584 C CA . ALA A 1 83 ? 8.894 -18.482 -38.690 1.00 95.12 83 ALA A CA 1
ATOM 585 C C . ALA A 1 83 ? 7.641 -19.115 -38.064 1.00 95.12 83 ALA A C 1
ATOM 587 O O . ALA A 1 83 ? 6.914 -18.472 -37.308 1.00 95.12 83 ALA A O 1
ATOM 588 N N . ALA A 1 84 ? 7.387 -20.388 -38.380 1.00 96.25 84 ALA A N 1
ATOM 589 C CA . ALA A 1 84 ? 6.240 -21.123 -37.841 1.00 96.25 84 ALA A CA 1
ATOM 590 C C . ALA A 1 84 ? 6.352 -21.382 -36.327 1.00 96.25 84 ALA A C 1
ATOM 592 O O . ALA A 1 84 ? 5.340 -21.435 -35.632 1.00 96.25 84 ALA A O 1
ATOM 593 N N . THR A 1 85 ? 7.574 -21.540 -35.814 1.00 95.38 85 THR A N 1
ATOM 594 C CA . THR A 1 85 ? 7.828 -21.718 -34.381 1.00 95.38 85 THR A CA 1
ATOM 595 C C . THR A 1 85 ? 7.850 -20.353 -33.686 1.00 95.38 85 THR A C 1
ATOM 597 O O . THR A 1 85 ? 8.654 -19.507 -34.088 1.00 95.38 85 THR A O 1
ATOM 600 N N . PRO A 1 86 ? 7.032 -20.121 -32.642 1.00 93.88 86 PRO A N 1
ATOM 601 C CA . PRO A 1 86 ? 7.061 -18.868 -31.894 1.00 93.88 86 PRO A CA 1
ATOM 602 C C . PRO A 1 86 ? 8.415 -18.627 -31.216 1.00 93.88 86 PRO A C 1
ATOM 604 O O . PRO A 1 86 ? 9.002 -19.546 -30.643 1.00 93.88 86 PRO A O 1
ATOM 607 N N . ALA A 1 87 ? 8.873 -17.376 -31.240 1.00 92.94 87 ALA A N 1
ATOM 608 C CA . ALA A 1 87 ? 10.007 -16.897 -30.457 1.00 92.94 87 ALA A CA 1
ATOM 609 C C . ALA A 1 87 ? 9.510 -15.911 -29.390 1.00 92.94 87 ALA A C 1
ATOM 611 O O . ALA A 1 87 ? 8.713 -15.023 -29.692 1.00 92.94 87 ALA A O 1
ATOM 612 N N . GLU A 1 88 ? 9.992 -16.055 -28.155 1.00 91.75 88 GLU A N 1
ATOM 613 C CA . GLU A 1 88 ? 9.644 -15.187 -27.026 1.00 91.75 88 GLU A CA 1
ATOM 614 C C . GLU A 1 88 ? 10.915 -14.627 -26.378 1.00 91.75 88 GLU A C 1
ATOM 616 O O . GLU A 1 88 ? 11.895 -15.343 -26.164 1.00 91.75 88 GLU A O 1
ATOM 621 N N . GLN A 1 89 ? 10.882 -13.335 -26.063 1.00 92.44 89 GLN A N 1
ATOM 622 C CA . GLN A 1 89 ? 11.819 -12.650 -25.176 1.00 92.44 89 GLN A CA 1
ATOM 623 C C . GLN A 1 89 ? 11.024 -11.652 -24.334 1.00 92.44 89 GLN A C 1
ATOM 625 O O . GLN A 1 89 ? 9.981 -11.156 -24.766 1.00 92.44 89 GLN A O 1
ATOM 630 N N . HIS A 1 90 ? 11.534 -11.317 -23.155 1.00 93.62 90 HIS A N 1
ATOM 631 C CA . HIS A 1 90 ? 10.906 -10.357 -22.254 1.00 93.62 90 HIS A CA 1
ATOM 632 C C . HIS A 1 90 ? 11.924 -9.373 -21.685 1.00 93.62 90 HIS A C 1
ATOM 634 O O . HIS A 1 90 ? 13.137 -9.563 -21.761 1.00 93.62 90 HIS A O 1
ATOM 640 N N . LEU A 1 91 ? 11.397 -8.290 -21.122 1.00 96.00 91 LEU A N 1
ATOM 641 C CA . LEU A 1 91 ? 12.147 -7.273 -20.396 1.00 96.00 91 LEU A CA 1
ATOM 642 C C . LEU A 1 91 ? 11.644 -7.238 -18.959 1.00 96.00 91 LEU A C 1
ATOM 644 O O . LEU A 1 91 ? 10.475 -7.526 -18.695 1.00 96.00 91 LEU A O 1
ATOM 648 N N . LEU A 1 92 ? 12.516 -6.834 -18.045 1.00 97.00 92 LEU A N 1
ATOM 649 C CA . LEU A 1 92 ? 12.152 -6.541 -16.670 1.00 97.00 92 LEU A CA 1
ATOM 650 C C . LEU A 1 92 ? 12.268 -5.037 -16.448 1.00 97.00 92 LEU A C 1
ATOM 652 O O . LEU A 1 92 ? 13.245 -4.403 -16.855 1.00 97.00 92 LEU A O 1
ATOM 656 N N . LEU A 1 93 ? 11.261 -4.484 -15.782 1.00 97.19 93 LEU A N 1
ATOM 657 C CA . LEU A 1 93 ? 11.251 -3.105 -15.320 1.00 97.19 93 LEU A CA 1
ATOM 658 C C . LEU A 1 93 ? 11.321 -3.117 -13.797 1.00 97.19 93 LEU A C 1
ATOM 660 O O . LEU A 1 93 ? 10.544 -3.813 -13.146 1.00 97.19 93 LEU A O 1
ATOM 664 N N . GLY A 1 94 ? 12.254 -2.352 -13.243 1.00 96.50 94 GLY A N 1
ATOM 665 C CA . GLY A 1 94 ? 12.408 -2.177 -11.803 1.00 96.50 94 GLY A CA 1
ATOM 666 C C . GLY A 1 94 ? 12.380 -0.703 -11.431 1.00 96.50 94 GLY A C 1
ATOM 667 O O . GLY A 1 94 ? 12.799 0.147 -12.214 1.00 96.50 94 GLY A O 1
ATOM 668 N N . TYR A 1 95 ? 11.917 -0.394 -10.226 1.00 96.75 95 TYR A N 1
ATOM 669 C CA . TYR A 1 95 ? 12.042 0.938 -9.648 1.00 96.75 95 TYR A CA 1
ATOM 670 C C . TYR A 1 95 ? 12.631 0.809 -8.248 1.00 96.75 95 TYR A C 1
ATOM 672 O O . TYR A 1 95 ? 12.090 0.067 -7.435 1.00 96.75 95 TYR A O 1
ATOM 680 N N . ASP A 1 96 ? 13.770 1.456 -7.998 1.00 97.06 96 ASP A N 1
ATOM 681 C CA . ASP A 1 96 ? 14.437 1.454 -6.694 1.00 97.06 96 ASP A CA 1
ATOM 682 C C . ASP A 1 96 ? 14.259 2.820 -6.042 1.00 97.06 96 ASP A C 1
ATOM 684 O O . ASP A 1 96 ? 15.035 3.749 -6.278 1.00 97.06 96 ASP A O 1
ATOM 688 N N . GLU A 1 97 ? 13.211 2.943 -5.234 1.00 95.44 97 GLU A N 1
ATOM 689 C CA . GLU A 1 97 ? 12.937 4.131 -4.433 1.00 95.44 97 GLU A CA 1
ATOM 690 C C . GLU A 1 97 ? 13.899 4.278 -3.246 1.00 95.44 97 GLU A C 1
ATOM 692 O O . GLU A 1 97 ? 14.019 5.373 -2.704 1.00 95.44 97 GLU A O 1
ATOM 697 N N . GLN A 1 98 ? 14.614 3.208 -2.862 1.00 95.12 98 GLN A N 1
ATOM 698 C CA . GLN A 1 98 ? 15.537 3.087 -1.719 1.00 95.12 98 GLN A CA 1
ATOM 699 C C . GLN A 1 98 ? 14.895 3.286 -0.330 1.00 95.12 98 GLN A C 1
ATOM 701 O O . GLN A 1 98 ? 15.108 2.470 0.573 1.00 95.12 98 GLN A O 1
ATOM 706 N N . LEU A 1 99 ? 14.113 4.353 -0.173 1.00 97.25 99 LEU A N 1
ATOM 707 C CA . LEU A 1 99 ? 13.272 4.730 0.959 1.00 97.25 99 LEU A CA 1
ATOM 708 C C . LEU A 1 99 ? 11.886 5.107 0.414 1.00 97.25 99 LEU A C 1
ATOM 710 O O . LEU A 1 99 ? 11.791 5.773 -0.617 1.00 97.25 99 LEU A O 1
ATOM 714 N N . SER A 1 100 ? 10.823 4.678 1.095 1.00 96.56 100 SER A N 1
ATOM 715 C CA . SER A 1 100 ? 9.456 4.722 0.547 1.00 96.56 100 SER A CA 1
ATOM 716 C C . SER A 1 100 ? 8.525 5.675 1.303 1.00 96.56 100 SER A C 1
ATOM 718 O O . SER A 1 100 ? 7.812 6.455 0.675 1.00 96.56 100 SER A O 1
ATOM 720 N N . VAL A 1 101 ? 8.582 5.678 2.640 1.00 97.75 101 VAL A N 1
ATOM 721 C CA . VAL A 1 101 ? 7.732 6.506 3.516 1.00 97.75 101 VAL A CA 1
ATOM 722 C C . VAL A 1 101 ? 8.562 7.036 4.685 1.00 97.75 101 VAL A C 1
ATOM 724 O O . VAL A 1 101 ? 9.441 6.335 5.187 1.00 97.75 101 VAL A O 1
ATOM 727 N N . GLN A 1 102 ? 8.292 8.262 5.135 1.00 98.50 102 GLN A N 1
ATOM 728 C CA . GLN A 1 102 ? 8.753 8.758 6.434 1.00 98.50 102 GLN A CA 1
ATOM 729 C C . GLN A 1 102 ? 7.650 8.542 7.469 1.00 98.50 102 GLN A C 1
ATOM 731 O O . GLN A 1 102 ? 6.557 9.069 7.304 1.00 98.50 102 GLN A O 1
ATOM 736 N N . TYR A 1 103 ? 7.947 7.796 8.528 1.00 98.50 103 TYR A N 1
ATOM 737 C CA . TYR A 1 103 ? 7.018 7.434 9.591 1.00 98.50 103 TYR A CA 1
ATOM 738 C C . TYR A 1 103 ? 7.503 7.994 10.929 1.00 98.50 103 TYR A C 1
ATOM 740 O O . TYR A 1 103 ? 8.574 7.624 11.410 1.00 98.50 103 TYR A O 1
ATOM 748 N N . PHE A 1 104 ? 6.759 8.946 11.495 1.00 97.75 104 PHE A N 1
ATOM 749 C CA . PHE A 1 104 ? 7.117 9.682 12.717 1.00 97.75 104 PHE A CA 1
ATOM 750 C C . PHE A 1 104 ? 8.563 10.212 12.745 1.00 97.75 104 PHE A C 1
ATOM 752 O O . PHE A 1 104 ? 9.237 10.188 13.777 1.00 97.75 104 PHE A O 1
ATOM 759 N N . GLY A 1 105 ? 9.031 10.723 11.603 1.00 97.44 105 GLY A N 1
ATOM 760 C CA . GLY A 1 105 ? 10.384 11.251 11.408 1.00 97.44 105 GLY A CA 1
ATOM 761 C C . GLY A 1 105 ? 11.441 10.210 11.015 1.00 97.44 105 GLY A C 1
ATOM 762 O O . GLY A 1 105 ? 12.549 10.595 10.648 1.00 97.44 105 GLY A O 1
ATOM 763 N N . GLN A 1 106 ? 11.118 8.914 11.027 1.00 98.12 106 GLN A N 1
ATOM 764 C CA . GLN A 1 106 ? 12.013 7.845 10.583 1.00 98.12 106 GLN A CA 1
ATOM 765 C C . GLN A 1 106 ? 11.734 7.464 9.127 1.00 98.12 106 GLN A C 1
ATOM 767 O O . GLN A 1 106 ? 10.621 7.092 8.771 1.00 98.12 106 GLN A O 1
ATOM 772 N N . ASN A 1 107 ? 12.754 7.497 8.271 1.00 98.31 107 ASN A N 1
ATOM 773 C CA . ASN A 1 107 ? 12.610 7.044 6.888 1.00 98.31 107 ASN A CA 1
ATOM 774 C C . ASN A 1 107 ? 12.645 5.511 6.822 1.00 98.31 107 ASN A C 1
ATOM 776 O O . ASN A 1 107 ? 13.620 4.889 7.249 1.00 98.31 107 ASN A O 1
ATOM 780 N N . LEU A 1 108 ? 11.598 4.913 6.260 1.00 98.44 108 LEU A N 1
ATOM 781 C CA . LEU A 1 108 ? 11.417 3.470 6.158 1.00 98.44 108 LEU A CA 1
ATOM 782 C C . LEU A 1 108 ? 11.758 2.955 4.759 1.00 98.44 108 LEU A C 1
ATOM 784 O O . LEU A 1 108 ? 11.519 3.608 3.735 1.00 98.44 108 LEU A O 1
ATOM 788 N N . ARG A 1 109 ? 12.311 1.741 4.721 1.00 97.81 109 ARG A N 1
ATOM 789 C CA . ARG A 1 109 ? 12.585 1.013 3.480 1.00 97.81 109 ARG A CA 1
ATOM 790 C C . ARG A 1 109 ? 11.303 0.354 2.965 1.00 97.81 109 ARG A C 1
ATOM 792 O O . ARG A 1 109 ? 10.499 -0.117 3.776 1.00 97.81 109 ARG A O 1
ATOM 799 N N . PRO A 1 110 ? 11.121 0.259 1.638 1.00 97.50 110 PRO A N 1
ATOM 800 C CA . PRO A 1 110 ? 10.037 -0.538 1.084 1.00 97.50 110 PRO A CA 1
ATOM 801 C C . PRO A 1 110 ? 10.208 -2.011 1.457 1.00 97.50 110 PRO A C 1
ATOM 803 O O . PRO A 1 110 ? 11.327 -2.502 1.630 1.00 97.50 110 PRO A O 1
ATOM 806 N N . TRP A 1 111 ? 9.098 -2.741 1.546 1.00 97.62 111 TRP A N 1
ATOM 807 C CA . TRP A 1 111 ? 9.088 -4.124 2.028 1.00 97.62 111 TRP A CA 1
ATOM 808 C C . TRP A 1 111 ? 9.988 -5.068 1.223 1.00 97.62 111 TRP A C 1
ATOM 810 O O . TRP A 1 111 ? 10.640 -5.953 1.787 1.00 97.62 111 TRP A O 1
ATOM 820 N N . TRP A 1 112 ? 10.060 -4.869 -0.096 1.00 96.44 112 TRP A N 1
ATOM 821 C CA . TRP A 1 112 ? 10.909 -5.666 -0.985 1.00 96.44 112 TRP A CA 1
ATOM 822 C C . TRP A 1 112 ? 12.407 -5.476 -0.687 1.00 96.44 112 TRP A C 1
ATOM 824 O O . TRP A 1 112 ? 13.189 -6.400 -0.894 1.00 96.44 112 TRP A O 1
ATOM 834 N N . ARG A 1 113 ? 12.790 -4.317 -0.130 1.00 95.81 113 ARG A N 1
ATOM 835 C CA . ARG A 1 113 ? 14.163 -3.917 0.220 1.00 95.81 113 ARG A CA 1
ATOM 836 C C . ARG A 1 113 ? 14.371 -3.783 1.733 1.00 95.81 113 ARG A C 1
ATOM 838 O O . ARG A 1 113 ? 15.234 -3.024 2.173 1.00 95.81 113 ARG A O 1
ATOM 845 N N . ARG A 1 114 ? 13.559 -4.478 2.540 1.00 95.81 114 ARG A N 1
ATOM 846 C CA . ARG A 1 114 ? 13.619 -4.408 4.012 1.00 95.81 114 ARG A CA 1
ATOM 847 C C . ARG A 1 114 ? 14.955 -4.890 4.577 1.00 95.81 114 ARG A C 1
ATOM 849 O O . ARG A 1 114 ? 15.440 -4.331 5.553 1.00 95.81 114 ARG A O 1
ATOM 856 N N . ASP A 1 115 ? 15.566 -5.878 3.924 1.00 95.56 115 ASP A N 1
ATOM 857 C CA . ASP A 1 115 ? 16.959 -6.251 4.160 1.00 95.56 115 ASP A CA 1
ATOM 858 C C . ASP A 1 115 ? 17.879 -5.225 3.466 1.00 95.56 115 ASP A C 1
ATOM 860 O O . ASP A 1 115 ? 17.811 -5.091 2.238 1.00 95.56 115 ASP A O 1
ATOM 864 N N . PRO A 1 116 ? 18.762 -4.516 4.197 1.00 92.69 116 PRO A N 1
ATOM 865 C CA . PRO A 1 116 ? 19.719 -3.581 3.605 1.00 92.69 116 PRO A CA 1
ATOM 866 C C . PRO A 1 116 ? 20.637 -4.206 2.545 1.00 92.69 116 PRO A C 1
ATOM 868 O O . PRO A 1 116 ? 21.137 -3.487 1.678 1.00 92.69 116 PRO A O 1
ATOM 871 N N . ALA A 1 117 ? 20.858 -5.524 2.594 1.00 96.25 117 ALA A N 1
ATOM 872 C CA . ALA A 1 117 ? 21.653 -6.258 1.618 1.00 96.25 117 ALA A CA 1
ATOM 873 C C . ALA A 1 117 ? 20.896 -6.558 0.311 1.00 96.25 117 ALA A C 1
ATOM 875 O O . ALA A 1 117 ? 21.530 -6.977 -0.666 1.00 96.25 117 ALA A O 1
ATOM 876 N N . MET A 1 118 ? 19.573 -6.364 0.263 1.00 96.81 118 MET A N 1
ATOM 877 C CA . MET A 1 118 ? 18.792 -6.478 -0.967 1.00 96.81 118 MET A CA 1
ATOM 878 C C . MET A 1 118 ? 19.065 -5.271 -1.869 1.00 96.81 118 MET A C 1
ATOM 880 O O . MET A 1 118 ? 18.944 -4.122 -1.449 1.00 96.81 118 MET A O 1
ATOM 884 N N . THR A 1 119 ? 19.427 -5.529 -3.122 1.00 96.00 119 THR A N 1
ATOM 885 C CA . THR A 1 119 ? 19.672 -4.513 -4.155 1.00 96.00 119 THR A CA 1
ATOM 886 C C . THR A 1 119 ? 18.714 -4.724 -5.321 1.00 96.00 119 THR A C 1
ATOM 888 O O . THR A 1 119 ? 18.166 -5.815 -5.473 1.00 96.00 119 THR A O 1
ATOM 891 N N . MET A 1 120 ? 18.533 -3.713 -6.175 1.00 96.88 120 MET A N 1
ATOM 892 C CA . MET A 1 120 ? 17.716 -3.881 -7.382 1.00 96.88 120 MET A CA 1
ATOM 893 C C . MET A 1 120 ? 18.264 -4.978 -8.308 1.00 96.88 120 MET A C 1
ATOM 895 O O . MET A 1 120 ? 17.493 -5.758 -8.846 1.00 96.88 120 MET A O 1
ATOM 899 N N . ASP A 1 121 ? 19.587 -5.107 -8.428 1.00 95.62 121 ASP A N 1
ATOM 900 C CA . ASP A 1 121 ? 20.225 -6.200 -9.177 1.00 95.62 121 ASP A CA 1
ATOM 901 C C . ASP A 1 121 ? 19.797 -7.587 -8.660 1.00 95.62 121 ASP A C 1
ATOM 903 O O . ASP A 1 121 ? 19.334 -8.428 -9.431 1.00 95.62 121 ASP A O 1
ATOM 907 N N . LYS A 1 122 ? 19.835 -7.796 -7.335 1.00 96.81 122 LYS A N 1
ATOM 908 C CA . LYS A 1 122 ? 19.352 -9.035 -6.707 1.00 96.81 122 LYS A CA 1
ATOM 909 C C . LYS A 1 122 ? 17.849 -9.233 -6.900 1.00 96.81 122 LYS A C 1
ATOM 911 O O . LYS A 1 122 ? 17.421 -10.357 -7.147 1.00 96.81 122 LYS A O 1
ATOM 916 N N . ALA A 1 123 ? 17.055 -8.168 -6.792 1.00 97.19 123 ALA A N 1
ATOM 917 C CA . ALA A 1 123 ? 15.606 -8.232 -6.961 1.00 97.19 123 ALA A CA 1
ATOM 918 C C . ALA A 1 123 ? 15.218 -8.608 -8.400 1.00 97.19 123 ALA A C 1
ATOM 920 O O . ALA A 1 123 ? 14.395 -9.501 -8.597 1.00 97.19 123 ALA A O 1
ATOM 921 N N . LEU A 1 124 ? 15.856 -7.996 -9.403 1.00 97.44 124 LEU A N 1
ATOM 922 C CA . LEU A 1 124 ? 15.673 -8.342 -10.813 1.00 97.44 124 LEU A CA 1
ATOM 923 C C . LEU A 1 124 ? 16.158 -9.766 -11.105 1.00 97.44 124 LEU A C 1
ATOM 925 O O . LEU A 1 124 ? 15.469 -10.508 -11.797 1.00 97.44 124 LEU A O 1
ATOM 929 N N . GLY A 1 125 ? 17.300 -10.175 -10.543 1.00 96.38 125 GLY A N 1
ATOM 930 C CA . GLY A 1 125 ? 17.805 -11.544 -10.670 1.00 96.38 125 GLY A CA 1
ATOM 931 C C . GLY A 1 125 ? 16.851 -12.583 -10.075 1.00 96.38 125 GLY A C 1
ATOM 932 O O . GLY A 1 125 ? 16.608 -13.618 -10.692 1.00 96.38 125 GLY A O 1
ATOM 933 N N . ALA A 1 126 ? 16.260 -12.292 -8.913 1.00 96.31 126 ALA A N 1
ATOM 934 C CA . ALA A 1 126 ? 15.249 -13.145 -8.297 1.00 96.31 126 ALA A CA 1
ATOM 935 C C . ALA A 1 126 ? 13.953 -13.193 -9.124 1.00 96.31 126 ALA A C 1
ATOM 937 O O . ALA A 1 126 ? 13.397 -14.272 -9.313 1.00 96.31 126 ALA A O 1
ATOM 938 N N . ALA A 1 127 ? 13.491 -12.052 -9.647 1.00 96.44 127 ALA A N 1
ATOM 939 C CA . ALA A 1 127 ? 12.310 -11.988 -10.506 1.00 96.44 127 ALA A CA 1
ATOM 940 C C . ALA A 1 127 ? 12.505 -12.764 -11.819 1.00 96.44 127 ALA A C 1
ATOM 942 O O . ALA A 1 127 ? 11.599 -13.479 -12.239 1.00 96.44 127 ALA A O 1
ATOM 943 N N . GLU A 1 128 ? 13.688 -12.670 -12.432 1.00 96.56 128 GLU A N 1
ATOM 944 C CA . GLU A 1 128 ? 14.036 -13.422 -13.641 1.00 96.56 128 GLU A CA 1
ATOM 945 C C . GLU A 1 128 ? 14.108 -14.926 -13.373 1.00 96.56 128 GLU A C 1
ATOM 947 O O . GLU A 1 128 ? 13.487 -15.714 -14.086 1.00 96.56 128 GLU A O 1
ATOM 952 N N . ALA A 1 129 ? 14.807 -15.333 -12.308 1.00 96.38 129 ALA A N 1
ATOM 953 C CA . ALA A 1 129 ? 14.914 -16.741 -11.923 1.00 96.38 129 ALA A CA 1
ATOM 954 C C . ALA A 1 129 ? 13.542 -17.388 -11.662 1.00 96.38 129 ALA A C 1
ATOM 956 O O . ALA A 1 129 ? 13.389 -18.602 -11.794 1.00 96.38 129 ALA A O 1
ATOM 957 N N . ASP A 1 130 ? 12.544 -16.577 -11.311 1.00 96.94 130 ASP A N 1
ATOM 958 C CA . ASP A 1 130 ? 11.206 -17.013 -10.936 1.00 96.94 130 ASP A CA 1
ATOM 959 C C . ASP A 1 130 ? 10.120 -16.660 -11.972 1.00 96.94 130 ASP A C 1
ATOM 961 O O . ASP A 1 130 ? 8.929 -16.900 -11.747 1.00 96.94 130 ASP A O 1
ATOM 965 N N . TYR A 1 131 ? 10.510 -16.116 -13.132 1.00 95.75 131 TYR A N 1
ATOM 966 C CA . TYR A 1 131 ? 9.603 -15.573 -14.149 1.00 95.75 131 TYR A CA 1
ATOM 967 C C . TYR A 1 131 ? 8.489 -16.555 -14.535 1.00 95.75 131 TYR A C 1
ATOM 969 O O . TYR A 1 131 ? 7.306 -16.215 -14.479 1.00 95.75 131 TYR A O 1
ATOM 977 N N . ALA A 1 132 ? 8.840 -17.807 -14.849 1.00 95.88 132 ALA A N 1
ATOM 978 C CA . ALA A 1 132 ? 7.871 -18.820 -15.273 1.00 95.88 132 ALA A CA 1
ATOM 979 C C . ALA A 1 132 ? 6.822 -19.127 -14.189 1.00 95.88 132 ALA A C 1
ATOM 981 O O . ALA A 1 132 ? 5.637 -19.311 -14.484 1.00 95.88 132 ALA A O 1
ATOM 982 N N . ARG A 1 133 ? 7.234 -19.162 -12.915 1.00 98.12 133 ARG A N 1
ATOM 983 C CA . ARG A 1 133 ? 6.312 -19.364 -11.790 1.00 98.12 133 ARG A CA 1
ATOM 984 C C . ARG A 1 133 ? 5.430 -18.135 -11.590 1.00 98.12 133 ARG A C 1
ATOM 986 O O . ARG A 1 133 ? 4.228 -18.300 -11.394 1.00 98.12 133 ARG A O 1
ATOM 993 N N . LEU A 1 134 ? 6.002 -16.929 -11.646 1.00 97.06 134 LEU A N 1
ATOM 994 C CA . LEU A 1 134 ? 5.275 -15.668 -11.475 1.00 97.06 134 LEU A CA 1
ATOM 995 C C . LEU A 1 134 ? 4.227 -15.464 -12.575 1.00 97.06 134 LEU A C 1
ATOM 997 O O . LEU A 1 134 ? 3.082 -15.150 -12.262 1.00 97.06 134 LEU A O 1
ATOM 1001 N N . ARG A 1 135 ? 4.571 -15.722 -13.844 1.00 97.06 135 ARG A N 1
ATOM 1002 C CA . ARG A 1 135 ? 3.630 -15.672 -14.976 1.00 97.06 135 ARG A CA 1
ATOM 1003 C C . ARG A 1 135 ? 2.476 -16.652 -14.814 1.00 97.06 135 ARG A C 1
ATOM 1005 O O . ARG A 1 135 ? 1.326 -16.267 -15.025 1.00 97.06 135 ARG A O 1
ATOM 1012 N N . ARG A 1 136 ? 2.767 -17.892 -14.403 1.00 98.25 136 ARG A N 1
ATOM 1013 C CA . ARG A 1 136 ? 1.732 -18.896 -14.129 1.00 98.25 136 ARG A CA 1
ATOM 1014 C C . ARG A 1 136 ? 0.809 -18.444 -12.997 1.00 98.25 136 ARG A C 1
ATOM 1016 O O . ARG A 1 136 ? -0.393 -18.369 -13.212 1.00 98.25 136 ARG A O 1
ATOM 1023 N N . LYS A 1 137 ? 1.366 -18.051 -11.846 1.00 98.06 137 LYS A N 1
ATOM 1024 C CA . LYS A 1 137 ? 0.576 -17.578 -10.698 1.00 98.06 137 LYS A CA 1
ATOM 1025 C C . LYS A 1 137 ? -0.273 -16.349 -11.021 1.00 98.06 137 LYS A C 1
ATOM 1027 O O . LYS A 1 137 ? -1.416 -16.288 -10.591 1.00 98.06 137 LYS A O 1
ATOM 1032 N N . ALA A 1 138 ? 0.269 -15.386 -11.767 1.00 97.38 138 ALA A N 1
ATOM 1033 C CA . ALA A 1 138 ? -0.478 -14.203 -12.185 1.00 97.38 138 ALA A CA 1
ATOM 1034 C C . ALA A 1 138 ? -1.651 -14.574 -13.103 1.00 97.38 138 ALA A C 1
ATOM 1036 O O . ALA A 1 138 ? -2.751 -14.071 -12.917 1.00 97.38 138 ALA A O 1
ATOM 1037 N N . THR A 1 139 ? -1.434 -15.499 -14.042 1.00 98.19 139 THR A N 1
ATOM 1038 C CA . THR A 1 139 ? -2.487 -15.978 -14.953 1.00 98.19 139 THR A CA 1
ATOM 1039 C C . THR A 1 139 ? -3.581 -16.735 -14.199 1.00 98.19 139 THR A C 1
ATOM 1041 O O . THR A 1 139 ? -4.761 -16.468 -14.402 1.00 98.19 139 THR A O 1
ATOM 1044 N N . GLU A 1 140 ? -3.198 -17.649 -13.302 1.00 98.31 140 GLU A N 1
ATOM 1045 C CA . GLU A 1 140 ? -4.133 -18.401 -12.455 1.00 98.31 140 GLU A CA 1
ATOM 1046 C C . GLU A 1 140 ? -4.949 -17.464 -11.553 1.00 98.31 140 GLU A C 1
ATOM 1048 O O . GLU A 1 140 ? -6.159 -17.633 -11.411 1.00 98.31 140 GLU A O 1
ATOM 1053 N N . PHE A 1 141 ? -4.302 -16.450 -10.971 1.00 97.38 141 PHE A N 1
ATOM 1054 C CA . PHE A 1 141 ? -4.973 -15.451 -10.148 1.00 97.38 141 PHE A CA 1
ATOM 1055 C C . PHE A 1 141 ? -5.954 -14.595 -10.958 1.00 97.38 141 PHE A C 1
ATOM 1057 O O . PHE A 1 141 ? -7.103 -14.465 -10.545 1.00 97.38 141 PHE A O 1
ATOM 1064 N N . ASP A 1 142 ? -5.534 -14.055 -12.108 1.00 97.38 142 ASP A N 1
ATOM 1065 C CA . ASP A 1 142 ? -6.395 -13.235 -12.972 1.00 97.38 142 ASP A CA 1
ATOM 1066 C C . ASP A 1 142 ? -7.644 -14.027 -13.406 1.00 97.38 142 ASP A C 1
ATOM 1068 O O . ASP A 1 142 ? -8.762 -13.516 -13.334 1.00 97.38 142 ASP A O 1
ATOM 1072 N N . GLN A 1 143 ? -7.478 -15.304 -13.777 1.00 98.12 143 GLN A N 1
ATOM 1073 C CA . GLN A 1 143 ? -8.592 -16.195 -14.118 1.00 98.12 143 GLN A CA 1
ATOM 1074 C C . GLN A 1 143 ? -9.527 -16.433 -12.931 1.00 98.12 143 GLN A C 1
ATOM 1076 O O . GLN A 1 143 ? -10.746 -16.363 -13.090 1.00 98.12 143 GLN A O 1
ATOM 1081 N N . LYS A 1 144 ? -8.970 -16.703 -11.744 1.00 97.94 144 LYS A N 1
ATOM 1082 C CA . LYS A 1 144 ? -9.761 -16.941 -10.534 1.00 97.94 144 LYS A CA 1
ATOM 1083 C C . LYS A 1 144 ? -10.553 -15.702 -10.120 1.00 97.94 144 LYS A C 1
ATOM 1085 O O . LYS A 1 144 ? -11.752 -15.817 -9.891 1.00 97.94 144 LYS A O 1
ATOM 1090 N N . LEU A 1 145 ? -9.907 -14.536 -10.054 1.00 97.12 145 LEU A N 1
ATOM 1091 C CA . LEU A 1 145 ? -10.560 -13.276 -9.698 1.00 97.12 145 LEU A CA 1
ATOM 1092 C C . LEU A 1 145 ? -11.728 -12.989 -10.643 1.00 97.12 145 LEU A C 1
ATOM 1094 O O . LEU A 1 145 ? -12.824 -12.670 -10.184 1.00 97.12 145 LEU A O 1
ATOM 1098 N N . TYR A 1 146 ? -11.505 -13.132 -11.954 1.00 98.19 146 TYR A N 1
ATOM 1099 C CA . TYR A 1 146 ? -12.548 -12.897 -12.946 1.00 98.19 146 TYR A CA 1
ATOM 1100 C C . TYR A 1 146 ? -13.706 -13.887 -12.800 1.00 98.19 146 TYR A C 1
ATOM 1102 O O . TYR A 1 146 ? -14.861 -13.470 -12.768 1.00 98.19 146 TYR A O 1
ATOM 1110 N N . ALA A 1 147 ? -13.411 -15.185 -12.682 1.00 98.44 147 ALA A N 1
ATOM 1111 C CA . ALA A 1 147 ? -14.429 -16.225 -12.566 1.00 98.44 147 ALA A CA 1
ATOM 1112 C C . ALA A 1 147 ? -15.284 -16.059 -11.299 1.00 98.44 147 ALA A C 1
ATOM 1114 O O . ALA A 1 147 ? -16.511 -16.095 -11.390 1.00 98.44 147 ALA A O 1
ATOM 1115 N N . ASP A 1 148 ? -14.654 -15.818 -10.145 1.00 97.88 148 ASP A N 1
ATOM 1116 C CA . ASP A 1 148 ? -15.352 -15.618 -8.871 1.00 97.88 148 ASP A CA 1
ATOM 1117 C C . ASP A 1 148 ? -16.258 -14.372 -8.935 1.00 97.88 148 ASP A C 1
ATOM 1119 O O . ASP A 1 148 ? -17.434 -14.424 -8.565 1.00 97.88 148 ASP A O 1
ATOM 1123 N N . ALA A 1 149 ? -15.750 -13.253 -9.466 1.00 97.69 149 ALA A N 1
ATOM 1124 C CA . ALA A 1 149 ? -16.537 -12.031 -9.617 1.00 97.69 149 ALA A CA 1
ATOM 1125 C C . ALA A 1 149 ? -17.664 -12.200 -10.652 1.00 97.69 149 ALA A C 1
ATOM 1127 O O . ALA A 1 149 ? -18.795 -11.771 -10.423 1.00 97.69 149 ALA A O 1
ATOM 1128 N N . GLN A 1 150 ? -17.408 -12.887 -11.767 1.00 98.62 150 GLN A N 1
ATOM 1129 C CA . GLN A 1 150 ? -18.431 -13.170 -12.771 1.00 98.62 150 GLN A CA 1
ATOM 1130 C C . GLN A 1 150 ? -19.548 -14.042 -12.192 1.00 98.62 150 GLN A C 1
ATOM 1132 O O . GLN A 1 150 ? -20.719 -13.795 -12.480 1.00 98.62 150 GLN A O 1
ATOM 1137 N N . GLN A 1 151 ? -19.212 -15.031 -11.366 1.00 98.50 151 GLN A N 1
ATOM 1138 C CA . GLN A 1 151 ? -20.201 -15.853 -10.677 1.00 98.50 151 GLN A CA 1
ATOM 1139 C C . GLN A 1 151 ? -21.048 -15.023 -9.700 1.00 98.50 151 GLN A C 1
ATOM 1141 O O . GLN A 1 151 ? -22.249 -15.264 -9.585 1.00 98.50 151 GLN A O 1
ATOM 1146 N N . ALA A 1 152 ? -20.447 -14.042 -9.023 1.00 97.75 152 ALA A N 1
ATOM 1147 C CA . ALA A 1 152 ? -21.137 -13.196 -8.053 1.00 97.75 152 ALA A CA 1
ATOM 1148 C C . ALA A 1 152 ? -22.041 -12.122 -8.692 1.00 97.75 152 ALA A C 1
ATOM 1150 O O . ALA A 1 152 ? -23.106 -11.829 -8.152 1.00 97.75 152 ALA A O 1
ATOM 1151 N N . GLY A 1 153 ? -21.636 -11.527 -9.821 1.00 97.75 153 GLY A N 1
ATOM 1152 C CA . GLY A 1 153 ? -22.312 -10.344 -10.380 1.00 97.75 153 GLY A CA 1
ATOM 1153 C C . GLY A 1 153 ? -22.312 -10.216 -11.907 1.00 97.75 153 GLY A C 1
ATOM 1154 O O . GLY A 1 153 ? -22.703 -9.177 -12.440 1.00 97.75 153 GLY A O 1
ATOM 1155 N N . GLY A 1 154 ? -21.886 -11.248 -12.636 1.00 98.62 154 GLY A N 1
ATOM 1156 C CA . GLY A 1 154 ? -21.798 -11.250 -14.097 1.00 98.62 154 GLY A CA 1
ATOM 1157 C C . GLY A 1 154 ? -20.560 -10.536 -14.655 1.00 98.62 154 GLY A C 1
ATOM 1158 O O . GLY A 1 154 ? -19.751 -9.964 -13.928 1.00 98.62 154 GLY A O 1
ATOM 1159 N N . ALA A 1 155 ? -20.406 -10.565 -15.982 1.00 98.56 155 ALA A N 1
ATOM 1160 C CA . ALA A 1 155 ? -19.182 -10.118 -16.661 1.00 98.56 155 ALA A CA 1
ATOM 1161 C C . ALA A 1 155 ? -18.831 -8.643 -16.395 1.00 98.56 155 ALA A C 1
ATOM 1163 O O . ALA A 1 155 ? -17.686 -8.327 -16.098 1.00 98.56 155 ALA A O 1
ATOM 1164 N N . LYS A 1 156 ? -19.825 -7.742 -16.409 1.00 98.50 156 LYS A N 1
ATOM 1165 C CA . LYS A 1 156 ? -19.598 -6.309 -16.138 1.00 98.50 156 LYS A CA 1
ATOM 1166 C C . LYS A 1 156 ? -19.087 -6.057 -14.718 1.00 98.50 156 LYS A C 1
ATOM 1168 O O . LYS A 1 156 ? -18.275 -5.163 -14.514 1.00 98.50 156 LYS A O 1
ATOM 1173 N N . TYR A 1 157 ? -19.567 -6.826 -13.742 1.00 98.25 157 TYR A N 1
ATOM 1174 C CA . TYR A 1 157 ? -19.080 -6.737 -12.369 1.00 98.25 157 TYR A CA 1
ATOM 1175 C C . TYR A 1 157 ? -17.649 -7.279 -12.261 1.00 98.25 157 TYR A C 1
ATOM 1177 O O . TYR A 1 157 ? -16.807 -6.639 -11.639 1.00 98.25 157 TYR A O 1
ATOM 1185 N N . ALA A 1 158 ? -17.342 -8.385 -12.947 1.00 98.31 158 ALA A N 1
ATOM 1186 C CA . ALA A 1 158 ? -15.985 -8.925 -13.021 1.00 98.31 158 ALA A CA 1
ATOM 1187 C C . ALA A 1 158 ? -14.978 -7.929 -13.620 1.00 98.31 158 ALA A C 1
ATOM 1189 O O . ALA A 1 158 ? -13.910 -7.716 -13.041 1.00 98.31 158 ALA A O 1
ATOM 1190 N N . ASP A 1 159 ? -15.346 -7.258 -14.717 1.00 97.81 159 ASP A N 1
ATOM 1191 C CA . ASP A 1 159 ? -14.522 -6.216 -15.340 1.00 97.81 159 ASP A CA 1
ATOM 1192 C C . ASP A 1 159 ? -14.223 -5.070 -14.352 1.00 97.81 159 ASP A C 1
ATOM 1194 O O . ASP A 1 159 ? -13.078 -4.621 -14.235 1.00 97.81 159 ASP A O 1
ATOM 1198 N N . LEU A 1 160 ? -15.232 -4.624 -13.589 1.00 97.56 160 LEU A N 1
ATOM 1199 C CA . LEU A 1 160 ? -15.070 -3.591 -12.558 1.00 97.56 160 LEU A CA 1
ATOM 1200 C C . LEU A 1 160 ? -14.160 -4.056 -11.414 1.00 97.56 160 LEU A C 1
ATOM 1202 O O . LEU A 1 160 ? -13.249 -3.323 -11.029 1.00 97.56 160 LEU A O 1
ATOM 1206 N N . CYS A 1 161 ? -14.357 -5.270 -10.894 1.00 96.81 161 CYS A N 1
ATOM 1207 C CA . CYS A 1 161 ? -13.528 -5.827 -9.823 1.00 96.81 161 CYS A CA 1
ATOM 1208 C C . CYS A 1 161 ? -12.057 -5.951 -10.237 1.00 96.81 161 CYS A C 1
ATOM 1210 O O . CYS A 1 161 ? -11.168 -5.636 -9.445 1.00 96.81 161 CYS A O 1
ATOM 1212 N N . GLN A 1 162 ? -11.781 -6.351 -11.481 1.00 95.62 162 GLN A N 1
ATOM 1213 C CA . GLN A 1 162 ? -10.415 -6.447 -11.996 1.00 95.62 162 GLN A CA 1
ATOM 1214 C C . GLN A 1 162 ? -9.725 -5.075 -12.064 1.00 95.62 162 GLN A C 1
ATOM 1216 O O . GLN A 1 162 ? -8.538 -4.963 -11.738 1.00 95.62 162 GLN A O 1
ATOM 1221 N N . LEU A 1 163 ? -10.449 -4.024 -12.465 1.00 96.00 163 LEU A N 1
ATOM 1222 C CA . LEU A 1 163 ? -9.928 -2.653 -12.461 1.00 96.00 163 LEU A CA 1
ATOM 1223 C C . LEU A 1 163 ? -9.704 -2.145 -11.030 1.00 96.00 163 LEU A C 1
ATOM 1225 O O . LEU A 1 163 ? -8.618 -1.645 -10.728 1.00 96.00 163 LEU A O 1
ATOM 1229 N N . ALA A 1 164 ? -10.688 -2.331 -10.147 1.00 95.06 164 ALA A N 1
ATOM 1230 C CA . ALA A 1 164 ? -10.622 -1.906 -8.751 1.00 95.06 164 ALA A CA 1
ATOM 1231 C C . ALA A 1 164 ? -9.468 -2.582 -7.993 1.00 95.06 164 ALA A C 1
ATOM 1233 O O . ALA A 1 164 ? -8.741 -1.906 -7.269 1.00 95.06 164 ALA A O 1
ATOM 1234 N N . TYR A 1 165 ? -9.228 -3.881 -8.217 1.00 95.81 165 TYR A N 1
ATOM 1235 C CA . TYR A 1 165 ? -8.096 -4.608 -7.629 1.00 95.81 165 TYR A CA 1
ATOM 1236 C C . TYR A 1 165 ? -6.756 -3.943 -7.970 1.00 95.81 165 TYR A C 1
ATOM 1238 O O . TYR A 1 165 ? -5.935 -3.683 -7.089 1.00 95.81 165 TYR A O 1
ATOM 1246 N N . ARG A 1 166 ? -6.543 -3.617 -9.253 1.00 95.06 166 ARG A N 1
ATOM 1247 C CA . ARG A 1 166 ? -5.292 -3.002 -9.727 1.00 95.06 166 ARG A CA 1
ATOM 1248 C C . ARG A 1 166 ? -5.118 -1.589 -9.182 1.00 95.06 166 ARG A C 1
ATOM 1250 O O . ARG A 1 166 ? -4.018 -1.241 -8.765 1.00 95.06 166 ARG A O 1
ATOM 1257 N N . GLN A 1 167 ? -6.186 -0.791 -9.185 1.00 93.69 167 GLN A N 1
ATOM 1258 C CA . GLN A 1 167 ? -6.150 0.583 -8.683 1.00 93.69 167 GLN A CA 1
ATOM 1259 C C . GLN A 1 167 ? -5.915 0.638 -7.176 1.00 93.69 167 GLN A C 1
ATOM 1261 O O . GLN A 1 167 ? -5.059 1.402 -6.738 1.00 93.69 167 GLN A O 1
ATOM 1266 N N . SER A 1 168 ? -6.620 -0.196 -6.405 1.00 93.88 168 SER A N 1
ATOM 1267 C CA . SER A 1 168 ? -6.481 -0.232 -4.950 1.00 93.88 168 SER A CA 1
ATOM 1268 C C . SER A 1 168 ? -5.048 -0.588 -4.564 1.00 93.88 168 SER A C 1
ATOM 1270 O O . SER A 1 168 ? -4.386 0.210 -3.910 1.00 93.88 168 SER A O 1
ATOM 1272 N N . ILE A 1 169 ? -4.489 -1.687 -5.082 1.00 93.69 169 ILE A N 1
ATOM 1273 C CA . ILE A 1 169 ? -3.113 -2.093 -4.748 1.00 93.69 169 ILE A CA 1
ATOM 1274 C C . ILE A 1 169 ? -2.078 -1.050 -5.188 1.00 93.69 169 ILE A C 1
ATOM 1276 O O . ILE A 1 169 ? -1.152 -0.756 -4.438 1.00 93.69 169 ILE A O 1
ATOM 1280 N N . ALA A 1 170 ? -2.225 -0.467 -6.383 1.00 93.75 170 ALA A N 1
ATOM 1281 C CA . ALA A 1 170 ? -1.284 0.536 -6.890 1.00 93.75 170 ALA A CA 1
ATOM 1282 C C . ALA A 1 170 ? -1.331 1.869 -6.121 1.00 93.75 170 ALA A C 1
ATOM 1284 O O . ALA A 1 170 ? -0.378 2.644 -6.190 1.00 93.75 170 ALA A O 1
ATOM 1285 N N . ALA A 1 171 ? -2.423 2.143 -5.404 1.00 93.69 171 ALA A N 1
ATOM 1286 C CA . ALA A 1 171 ? -2.575 3.322 -4.558 1.00 93.69 171 ALA A CA 1
ATOM 1287 C C . ALA A 1 171 ? -1.964 3.150 -3.156 1.00 93.69 171 ALA A C 1
ATOM 1289 O O . ALA A 1 171 ? -2.110 4.049 -2.330 1.00 93.69 171 ALA A O 1
ATOM 1290 N N . HIS A 1 172 ? -1.294 2.027 -2.880 1.00 95.56 172 HIS A N 1
ATOM 1291 C CA . HIS A 1 172 ? -0.685 1.760 -1.584 1.00 95.56 172 HIS A CA 1
ATOM 1292 C C . HIS A 1 172 ? 0.816 1.465 -1.680 1.00 95.56 172 HIS A C 1
ATOM 1294 O O . HIS A 1 172 ? 1.315 0.951 -2.682 1.00 95.56 172 HIS A O 1
ATOM 1300 N N . SER A 1 173 ? 1.523 1.715 -0.579 1.00 95.38 173 SER A N 1
ATOM 1301 C CA . SER A 1 173 ? 2.934 1.373 -0.396 1.00 95.38 173 SER A CA 1
ATOM 1302 C C . SER A 1 173 ? 3.124 0.463 0.809 1.00 95.38 173 SER A C 1
ATOM 1304 O O . SER A 1 173 ? 2.680 0.775 1.914 1.00 95.38 173 SER A O 1
ATOM 1306 N N . ILE A 1 174 ? 3.831 -0.653 0.606 1.00 97.56 174 ILE A N 1
ATOM 1307 C CA . ILE A 1 174 ? 4.210 -1.578 1.681 1.00 97.56 174 ILE A CA 1
ATOM 1308 C C . ILE A 1 174 ? 5.621 -1.232 2.160 1.00 97.56 174 ILE A C 1
ATOM 1310 O O . ILE A 1 174 ? 6.583 -1.300 1.386 1.00 97.56 174 ILE A O 1
ATOM 1314 N N . VAL A 1 175 ? 5.769 -0.924 3.445 1.00 98.31 175 VAL A N 1
ATOM 1315 C CA . VAL A 1 175 ? 7.058 -0.609 4.075 1.00 98.31 175 VAL A CA 1
ATOM 1316 C C . VAL A 1 175 ? 7.309 -1.493 5.289 1.00 98.31 175 VAL A C 1
ATOM 1318 O O . VAL A 1 175 ? 6.377 -2.016 5.900 1.00 98.31 175 VAL A O 1
ATOM 1321 N N . ALA A 1 176 ? 8.583 -1.690 5.621 1.00 98.19 176 ALA A N 1
ATOM 1322 C CA . ALA A 1 176 ? 8.960 -2.352 6.864 1.00 98.19 176 ALA A CA 1
ATOM 1323 C C . ALA A 1 176 ? 8.965 -1.326 8.001 1.00 98.19 176 ALA A C 1
ATOM 1325 O O . ALA A 1 176 ? 9.725 -0.354 7.952 1.00 98.19 176 ALA A O 1
ATOM 1326 N N . GLY A 1 177 ? 8.101 -1.542 8.991 1.00 97.62 177 GLY A N 1
ATOM 1327 C CA . GLY A 1 177 ? 8.007 -0.727 10.192 1.00 97.62 177 GLY A CA 1
ATOM 1328 C C . GLY A 1 177 ? 9.225 -0.879 11.112 1.00 97.62 177 GLY A C 1
ATOM 1329 O O . GLY A 1 177 ? 10.069 -1.760 10.903 1.00 97.62 177 GLY A O 1
ATOM 1330 N N . PRO A 1 178 ? 9.355 -0.019 12.138 1.00 96.00 178 PRO A N 1
ATOM 1331 C CA . PRO A 1 178 ? 10.505 -0.025 13.044 1.00 96.00 178 PRO A CA 1
ATOM 1332 C C . PRO A 1 178 ? 10.709 -1.334 13.824 1.00 96.00 178 PRO A C 1
ATOM 1334 O O . PRO A 1 178 ? 11.839 -1.626 14.215 1.00 96.00 178 PRO A O 1
ATOM 1337 N N . LYS A 1 179 ? 9.652 -2.126 14.046 1.00 95.25 179 LYS A N 1
ATOM 1338 C CA . LYS A 1 179 ? 9.696 -3.436 14.722 1.00 95.25 179 LYS A CA 1
ATOM 1339 C C . LYS A 1 179 ? 9.840 -4.594 13.712 1.00 95.25 179 LYS A C 1
ATOM 1341 O O . LYS A 1 179 ? 9.844 -5.756 14.111 1.00 95.25 179 LYS A O 1
ATOM 1346 N N . GLY A 1 180 ? 9.986 -4.298 12.415 1.00 95.44 180 GLY A N 1
ATOM 1347 C CA . GLY A 1 180 ? 10.035 -5.275 11.320 1.00 95.44 180 GLY A CA 1
ATOM 1348 C C . GLY A 1 180 ? 8.660 -5.742 10.820 1.00 95.44 180 GLY A C 1
ATOM 1349 O O . GLY A 1 180 ? 8.582 -6.604 9.944 1.00 95.44 180 GLY A O 1
ATOM 1350 N N . GLU A 1 181 ? 7.587 -5.175 11.364 1.00 96.94 181 GLU A N 1
ATOM 1351 C CA . GLU A 1 181 ? 6.197 -5.389 10.986 1.00 96.94 181 GLU A CA 1
ATOM 1352 C C . GLU A 1 181 ? 5.863 -4.780 9.620 1.00 96.94 181 GLU A C 1
ATOM 1354 O O . GLU A 1 181 ? 6.522 -3.857 9.138 1.00 96.94 181 GLU A O 1
ATOM 1359 N N . LEU A 1 182 ? 4.815 -5.298 8.982 1.00 98.06 182 LEU A N 1
ATOM 1360 C CA . LEU A 1 182 ? 4.312 -4.755 7.727 1.00 98.06 182 LEU A CA 1
ATOM 1361 C C . LEU A 1 182 ? 3.429 -3.535 8.006 1.00 98.06 182 LEU A C 1
ATOM 1363 O O . LEU A 1 182 ? 2.436 -3.643 8.728 1.00 98.06 182 LEU A O 1
ATOM 1367 N N . LEU A 1 183 ? 3.760 -2.399 7.392 1.00 98.69 183 LEU A N 1
ATOM 1368 C CA . LEU A 1 183 ? 2.882 -1.231 7.306 1.00 98.69 183 LEU A CA 1
ATOM 1369 C C . LEU A 1 183 ? 2.448 -1.045 5.854 1.00 98.69 183 LEU A C 1
ATOM 1371 O O . LEU A 1 183 ? 3.270 -1.170 4.940 1.00 98.69 183 LEU A O 1
ATOM 1375 N N . PHE A 1 184 ? 1.167 -0.754 5.644 1.00 98.31 184 PHE A N 1
ATOM 1376 C CA . PHE A 1 184 ? 0.576 -0.670 4.313 1.00 98.31 184 PHE A CA 1
ATOM 1377 C C . PHE A 1 184 ? -0.209 0.627 4.150 1.00 98.31 184 PHE A C 1
ATOM 1379 O O . PHE A 1 184 ? -1.369 0.722 4.523 1.00 98.31 184 PHE A O 1
ATOM 1386 N N . PHE A 1 185 ? 0.455 1.652 3.630 1.00 97.81 185 PHE A N 1
ATOM 1387 C CA . PHE A 1 185 ? -0.095 3.001 3.573 1.00 97.81 185 PHE A CA 1
ATOM 1388 C C . PHE A 1 185 ? -0.813 3.248 2.254 1.00 97.81 185 PHE A C 1
ATOM 1390 O O . PHE A 1 185 ? -0.186 3.146 1.199 1.00 97.81 185 PHE A O 1
ATOM 1397 N N . SER A 1 186 ? -2.083 3.637 2.317 1.00 96.25 186 SER A N 1
ATOM 1398 C CA . SER A 1 186 ? -2.800 4.233 1.192 1.00 96.25 186 SER A CA 1
ATOM 1399 C C . SER A 1 186 ? -2.274 5.640 0.886 1.00 96.25 186 SER A C 1
ATOM 1401 O O . SER A 1 186 ? -1.714 6.318 1.754 1.00 96.25 186 SER A O 1
ATOM 1403 N N . LYS A 1 187 ? -2.468 6.083 -0.358 1.00 94.88 187 LYS A N 1
ATOM 1404 C CA . LYS A 1 187 ? -2.372 7.482 -0.770 1.00 94.88 187 LYS A CA 1
ATOM 1405 C C . LYS A 1 187 ? -3.672 7.909 -1.443 1.00 94.88 187 LYS A C 1
ATOM 1407 O O . LYS A 1 187 ? -4.034 7.372 -2.493 1.00 94.88 187 LYS A O 1
ATOM 1412 N N . GLU A 1 188 ? -4.297 8.956 -0.928 1.00 92.31 188 GLU A N 1
ATOM 1413 C CA . GLU A 1 188 ? -5.375 9.646 -1.634 1.00 92.31 188 GLU A CA 1
ATOM 1414 C C . GLU A 1 188 ? -4.826 10.418 -2.840 1.00 92.31 188 GLU A C 1
ATOM 1416 O O . GLU A 1 188 ? -4.113 11.407 -2.705 1.00 92.31 188 GLU A O 1
ATOM 1421 N N . ASN A 1 189 ? -5.092 9.933 -4.055 1.00 84.62 189 ASN A N 1
ATOM 1422 C CA . ASN A 1 189 ? -4.389 10.408 -5.255 1.00 84.62 189 ASN A CA 1
ATOM 1423 C C . ASN A 1 189 ? -4.911 11.721 -5.861 1.00 84.62 189 ASN A C 1
ATOM 1425 O O . ASN A 1 189 ? -4.173 12.321 -6.651 1.00 84.62 189 ASN A O 1
ATOM 1429 N N . PHE A 1 190 ? -6.158 12.094 -5.553 1.00 85.94 190 PHE A N 1
ATOM 1430 C CA . PHE A 1 190 ? -6.848 13.303 -6.040 1.00 85.94 190 PHE A CA 1
ATOM 1431 C C . PHE A 1 190 ? -7.728 13.943 -4.950 1.00 85.94 190 PHE A C 1
ATOM 1433 O O . PHE A 1 190 ? -8.811 14.455 -5.228 1.00 85.94 190 PHE A O 1
ATOM 1440 N N . SER A 1 191 ? -7.283 13.829 -3.701 1.00 85.38 191 SER A N 1
ATOM 1441 C CA . SER A 1 191 ? -7.979 14.305 -2.502 1.00 85.38 191 SER A CA 1
ATOM 1442 C C . SER A 1 191 ? -6.924 14.675 -1.456 1.00 85.38 191 SER A C 1
ATOM 1444 O O . SER A 1 191 ? -6.658 13.971 -0.496 1.00 85.38 191 SER A O 1
ATOM 1446 N N . GLY A 1 192 ? -6.145 15.722 -1.737 1.00 88.50 192 GLY A N 1
ATOM 1447 C CA . GLY A 1 192 ? -5.165 16.272 -0.786 1.00 88.50 192 GLY A CA 1
ATOM 1448 C C . GLY A 1 192 ? -3.868 15.472 -0.577 1.00 88.50 192 GLY A C 1
ATOM 1449 O O . GLY A 1 192 ? -2.907 16.014 -0.026 1.00 88.50 192 GLY A O 1
ATOM 1450 N N . GLY A 1 193 ? -3.754 14.241 -1.084 1.00 93.94 193 GLY A N 1
ATOM 1451 C CA . GLY A 1 193 ? -2.530 13.450 -0.939 1.00 93.94 193 GLY A CA 1
ATOM 1452 C C . GLY A 1 193 ? -2.374 12.797 0.432 1.00 93.94 193 GLY A C 1
ATOM 1453 O O . GLY A 1 193 ? -1.233 12.512 0.809 1.00 93.94 193 GLY A O 1
ATOM 1454 N N . PHE A 1 194 ? -3.458 12.613 1.191 1.00 96.38 194 PHE A N 1
ATOM 1455 C CA . PHE A 1 194 ? -3.394 12.064 2.546 1.00 96.38 194 PHE A CA 1
ATOM 1456 C C . PHE A 1 194 ? -2.861 10.629 2.563 1.00 96.38 194 PHE A C 1
ATOM 1458 O O . PHE A 1 194 ? -3.018 9.875 1.597 1.00 96.38 194 PHE A O 1
ATOM 1465 N N . ILE A 1 195 ? -2.131 10.293 3.629 1.00 97.56 195 ILE A N 1
ATOM 1466 C CA . ILE A 1 195 ? -1.487 8.989 3.808 1.00 97.56 195 ILE A CA 1
ATOM 1467 C C . ILE A 1 195 ? -2.157 8.197 4.926 1.00 97.56 195 ILE A C 1
ATOM 1469 O O . ILE A 1 195 ? -2.244 8.671 6.060 1.00 97.56 195 ILE A O 1
ATOM 1473 N N . GLY A 1 196 ? -2.539 6.956 4.617 1.00 96.81 196 GLY A N 1
ATOM 1474 C CA . GLY A 1 196 ? -3.112 6.041 5.602 1.00 96.81 196 GLY A CA 1
ATOM 1475 C C . GLY A 1 196 ? -4.474 6.494 6.123 1.00 96.81 196 GLY A C 1
ATOM 1476 O O . GLY A 1 196 ? -4.698 6.458 7.328 1.00 96.81 196 GLY A O 1
ATOM 1477 N N . THR A 1 197 ? -5.348 6.956 5.233 1.00 97.00 197 THR A N 1
ATOM 1478 C CA . THR A 1 197 ? -6.674 7.445 5.610 1.00 97.00 197 THR A CA 1
ATOM 1479 C C . THR A 1 197 ? -7.607 6.302 6.006 1.00 97.00 197 THR A C 1
ATOM 1481 O O . THR A 1 197 ? -7.689 5.291 5.296 1.00 97.00 197 THR A O 1
ATOM 1484 N N . VAL A 1 198 ? -8.287 6.425 7.144 1.00 97.75 198 VAL A N 1
ATOM 1485 C CA . VAL A 1 198 ? -9.085 5.343 7.739 1.00 97.75 198 VAL A CA 1
ATOM 1486 C C . VAL A 1 198 ? -10.395 5.119 6.989 1.00 97.75 198 VAL A C 1
ATOM 1488 O O . VAL A 1 198 ? -10.726 3.971 6.674 1.00 97.75 198 VAL A O 1
ATOM 1491 N N . ASP A 1 199 ? -11.104 6.175 6.624 1.00 95.25 199 ASP A N 1
ATOM 1492 C CA . ASP A 1 199 ? -12.344 6.084 5.855 1.00 95.25 199 ASP A CA 1
ATOM 1493 C C . ASP A 1 199 ? -12.134 5.602 4.404 1.00 95.25 199 ASP A C 1
ATOM 1495 O O . ASP A 1 199 ? -13.034 4.997 3.830 1.00 95.25 199 ASP A O 1
ATOM 1499 N N . VAL A 1 200 ? -10.923 5.729 3.846 1.00 95.00 200 VAL A N 1
ATOM 1500 C CA . VAL A 1 200 ? -10.491 5.074 2.588 1.00 95.00 200 VAL A CA 1
ATOM 1501 C C . VAL A 1 200 ? -10.033 3.626 2.816 1.00 95.00 200 VAL A C 1
ATOM 1503 O O . VAL A 1 200 ? -10.196 2.751 1.952 1.00 95.00 200 VAL A O 1
ATOM 1506 N N . THR A 1 201 ? -9.479 3.332 3.993 1.00 96.94 201 THR A N 1
ATOM 1507 C CA . THR A 1 201 ? -9.143 1.959 4.396 1.00 96.94 201 THR A CA 1
ATOM 1508 C C . THR A 1 201 ? -10.412 1.113 4.486 1.00 96.94 201 THR A C 1
ATOM 1510 O O . THR A 1 201 ? -10.443 0.004 3.957 1.00 96.94 201 THR A O 1
ATOM 1513 N N . TYR A 1 202 ? -11.491 1.655 5.054 1.00 96.81 202 TYR A N 1
ATOM 1514 C CA . TYR A 1 202 ? -12.757 0.945 5.236 1.00 96.81 202 TYR A CA 1
ATOM 1515 C C . TYR A 1 202 ? -13.329 0.277 3.963 1.00 96.81 202 TYR A C 1
ATOM 1517 O O . TYR A 1 202 ? -13.558 -0.935 3.978 1.00 96.81 202 TYR A O 1
ATOM 1525 N N . PRO A 1 203 ? -13.527 0.984 2.832 1.00 95.00 203 PRO A N 1
ATOM 1526 C CA . PRO A 1 203 ? -14.039 0.389 1.599 1.00 95.00 203 PRO A CA 1
ATOM 1527 C C . PRO A 1 203 ? -13.013 -0.479 0.858 1.00 95.00 203 PRO A C 1
ATOM 1529 O O . PRO A 1 203 ? -13.405 -1.284 0.011 1.00 95.00 203 PRO A O 1
ATOM 1532 N N . SER A 1 204 ? -11.713 -0.339 1.138 1.00 95.06 204 SER A N 1
ATOM 1533 C CA . SER A 1 204 ? -10.664 -1.122 0.469 1.00 95.06 204 SER A CA 1
ATOM 1534 C C . SER A 1 204 ? -10.300 -2.413 1.210 1.00 95.06 204 SER A C 1
ATOM 1536 O O . SER A 1 204 ? -9.897 -3.388 0.568 1.00 95.06 204 SER A O 1
ATOM 1538 N N . GLU A 1 205 ? -10.504 -2.472 2.528 1.00 95.44 205 GLU A N 1
ATOM 1539 C CA . GLU A 1 205 ? -10.155 -3.616 3.374 1.00 95.44 205 GLU A CA 1
ATOM 1540 C C . GLU A 1 205 ? -10.763 -4.958 2.936 1.00 95.44 205 GLU A C 1
ATOM 1542 O O . GLU A 1 205 ? -10.019 -5.940 2.947 1.00 95.44 205 GLU A O 1
ATOM 1547 N N . PRO A 1 206 ? -12.027 -5.061 2.465 1.00 95.25 206 PRO A N 1
ATOM 1548 C CA . PRO A 1 206 ? -12.589 -6.340 2.019 1.00 95.25 206 PRO A CA 1
ATOM 1549 C C . PRO A 1 206 ? -11.735 -7.059 0.965 1.00 95.25 206 PRO A C 1
ATOM 1551 O O . PRO A 1 206 ? -11.639 -8.287 0.976 1.00 95.25 206 PRO A O 1
ATOM 1554 N N . LEU A 1 207 ? -11.060 -6.303 0.090 1.00 95.19 207 LEU A N 1
ATOM 1555 C CA . LEU A 1 207 ? -10.112 -6.845 -0.884 1.00 95.19 207 LEU A CA 1
ATOM 1556 C C . LEU A 1 207 ? -8.940 -7.548 -0.184 1.00 95.19 207 LEU A C 1
ATOM 1558 O O . LEU A 1 207 ? -8.538 -8.649 -0.556 1.00 95.19 207 LEU A O 1
ATOM 1562 N N . TYR A 1 208 ? -8.384 -6.907 0.838 1.00 96.81 208 TYR A N 1
ATOM 1563 C CA . TYR A 1 208 ? -7.208 -7.382 1.553 1.00 96.81 208 TYR A CA 1
ATOM 1564 C C . TYR A 1 208 ? -7.549 -8.476 2.558 1.00 96.81 208 TYR A C 1
ATOM 1566 O O . TYR A 1 208 ? -6.790 -9.431 2.666 1.00 96.81 208 TYR A O 1
ATOM 1574 N N . LEU A 1 209 ? -8.715 -8.427 3.199 1.00 97.12 209 LEU A N 1
ATOM 1575 C CA . LEU A 1 209 ? -9.247 -9.545 3.978 1.00 97.12 209 LEU A CA 1
ATOM 1576 C C . LEU A 1 209 ? -9.347 -10.816 3.120 1.00 97.12 209 LEU A C 1
ATOM 1578 O O . LEU A 1 209 ? -8.926 -11.888 3.552 1.00 97.12 209 LEU A O 1
ATOM 1582 N N . LEU A 1 210 ? -9.846 -10.698 1.884 1.00 95.25 210 LEU A N 1
ATOM 1583 C CA . LEU A 1 210 ? -10.003 -11.840 0.981 1.00 95.25 210 LEU A CA 1
ATOM 1584 C C . LEU A 1 210 ? -8.663 -12.458 0.556 1.00 95.25 210 LEU A C 1
ATOM 1586 O O . LEU A 1 210 ? -8.556 -13.681 0.461 1.00 95.25 210 LEU A O 1
ATOM 1590 N N . TYR A 1 211 ? -7.650 -11.635 0.274 1.00 93.69 211 TYR A N 1
ATOM 1591 C CA . TYR A 1 211 ? -6.410 -12.116 -0.347 1.00 93.69 211 TYR A CA 1
ATOM 1592 C C . TYR A 1 211 ? -5.214 -12.215 0.601 1.00 93.69 211 TYR A C 1
ATOM 1594 O O . TYR A 1 211 ? -4.357 -13.079 0.404 1.00 93.69 211 TYR A O 1
ATOM 1602 N N . ASN A 1 212 ? -5.109 -11.339 1.600 1.00 96.50 212 ASN A N 1
ATOM 1603 C CA . ASN A 1 212 ? -4.021 -11.336 2.573 1.00 96.50 212 ASN A CA 1
ATOM 1604 C C . ASN A 1 212 ? -4.359 -10.500 3.824 1.00 96.50 212 ASN A C 1
ATOM 1606 O O . ASN A 1 212 ? -4.116 -9.291 3.859 1.00 96.50 212 ASN A O 1
ATOM 1610 N N . ASN A 1 213 ? -4.826 -11.165 4.884 1.00 97.94 213 ASN A N 1
ATOM 1611 C CA . ASN A 1 213 ? -5.222 -10.521 6.142 1.00 97.94 213 ASN A CA 1
ATOM 1612 C C . ASN A 1 213 ? -4.095 -9.704 6.815 1.00 97.94 213 ASN A C 1
ATOM 1614 O O . ASN A 1 213 ? -4.351 -8.786 7.590 1.00 97.94 213 ASN A O 1
ATOM 1618 N N . GLU A 1 214 ? -2.826 -9.996 6.513 1.00 97.88 214 GLU A N 1
ATOM 1619 C CA . GLU A 1 214 ? -1.694 -9.222 7.032 1.00 97.88 214 GLU A CA 1
ATOM 1620 C C . GLU A 1 214 ? -1.601 -7.824 6.402 1.00 97.88 214 GLU A C 1
ATOM 1622 O O . GLU A 1 214 ? -1.162 -6.886 7.064 1.00 97.88 214 GLU A O 1
ATOM 1627 N N . LEU A 1 215 ? -2.060 -7.661 5.154 1.00 98.12 215 LEU A N 1
ATOM 1628 C CA . LEU A 1 215 ? -2.192 -6.342 4.532 1.00 98.12 215 LEU A CA 1
ATOM 1629 C C . LEU A 1 215 ? -3.312 -5.537 5.193 1.00 98.12 215 LEU A C 1
ATOM 1631 O O . LEU A 1 215 ? -3.096 -4.365 5.475 1.00 98.12 215 LEU A O 1
ATOM 1635 N N . ALA A 1 216 ? -4.452 -6.170 5.504 1.00 98.06 216 ALA A N 1
ATOM 1636 C CA . ALA A 1 216 ? -5.553 -5.529 6.228 1.00 98.06 216 ALA A CA 1
ATOM 1637 C C . ALA A 1 216 ? -5.075 -4.973 7.580 1.00 98.06 216 ALA A C 1
ATOM 1639 O O . ALA A 1 216 ? -5.150 -3.771 7.817 1.00 98.06 216 ALA A O 1
ATOM 1640 N N . LYS A 1 217 ? -4.422 -5.805 8.405 1.00 98.62 217 LYS A N 1
ATOM 1641 C CA . LYS A 1 217 ? -3.799 -5.350 9.663 1.00 98.62 217 LYS A CA 1
ATOM 1642 C C . LYS A 1 217 ? -2.741 -4.265 9.441 1.00 98.62 217 LYS A C 1
ATOM 1644 O O . LYS A 1 217 ? -2.650 -3.322 10.226 1.00 98.62 217 LYS A O 1
ATOM 1649 N N . GLY A 1 218 ? -1.963 -4.364 8.362 1.00 98.44 218 GLY A N 1
ATOM 1650 C CA . GLY A 1 218 ? -0.961 -3.370 7.977 1.00 98.44 218 GLY A CA 1
ATOM 1651 C C . GLY A 1 218 ? -1.521 -1.968 7.707 1.00 98.44 218 GLY A C 1
ATOM 1652 O O . GLY A 1 218 ? -0.776 -1.004 7.888 1.00 98.44 218 GLY A O 1
ATOM 1653 N N . MET A 1 219 ? -2.799 -1.847 7.329 1.00 98.50 219 MET A N 1
ATOM 1654 C CA . MET A 1 219 ? -3.493 -0.558 7.165 1.00 98.50 219 MET A CA 1
ATOM 1655 C C . MET A 1 219 ? -4.028 0.020 8.484 1.00 98.50 219 MET A C 1
ATOM 1657 O O . MET A 1 219 ? -4.413 1.179 8.533 1.00 98.50 219 MET A O 1
ATOM 1661 N N . LEU A 1 220 ? -4.054 -0.765 9.565 1.00 98.69 220 LEU A N 1
ATOM 1662 C CA . LEU A 1 220 ? -4.605 -0.341 10.859 1.00 98.69 220 LEU A CA 1
ATOM 1663 C C . LEU A 1 220 ? -3.509 0.041 11.862 1.00 98.69 220 LEU A C 1
ATOM 1665 O O . LEU A 1 220 ? -3.681 0.959 12.666 1.00 98.69 220 LEU A O 1
ATOM 1669 N N . ARG A 1 221 ? -2.359 -0.647 11.812 1.00 98.69 221 ARG A N 1
ATOM 1670 C CA . ARG A 1 221 ? -1.259 -0.512 12.790 1.00 98.69 221 ARG A CA 1
ATOM 1671 C C . ARG A 1 221 ? -0.817 0.922 13.034 1.00 98.69 221 ARG A C 1
ATOM 1673 O O . ARG A 1 221 ? -0.619 1.312 14.177 1.00 98.69 221 ARG A O 1
ATOM 1680 N N . PHE A 1 222 ? -0.675 1.711 11.976 1.00 98.38 222 PHE A N 1
ATOM 1681 C CA . PHE A 1 222 ? -0.155 3.067 12.106 1.00 98.38 222 PHE A CA 1
ATOM 1682 C C . PHE A 1 222 ? -1.136 4.030 12.802 1.00 98.38 222 PHE A C 1
ATOM 1684 O O . PHE A 1 222 ? -0.698 4.994 13.428 1.00 98.38 222 PHE A O 1
ATOM 1691 N N . ILE A 1 223 ? -2.447 3.760 12.757 1.00 98.69 223 ILE A N 1
ATOM 1692 C CA . ILE A 1 223 ? -3.468 4.550 13.470 1.00 98.69 223 ILE A CA 1
ATOM 1693 C C . ILE A 1 223 ? -3.449 4.218 14.959 1.00 98.69 223 ILE A C 1
ATOM 1695 O O . ILE A 1 223 ? -3.529 5.123 15.801 1.00 98.69 223 ILE A O 1
ATOM 1699 N N . PHE A 1 224 ? -3.291 2.931 15.283 1.00 98.81 224 PHE A N 1
ATOM 1700 C CA . PHE A 1 224 ? -3.060 2.489 16.655 1.00 98.81 224 PHE A CA 1
ATOM 1701 C C . PHE A 1 224 ? -1.786 3.106 17.216 1.00 98.81 224 PHE A C 1
ATOM 1703 O O . PHE A 1 224 ? -1.860 3.816 18.215 1.00 98.81 224 PHE A O 1
ATOM 1710 N N . ASP A 1 225 ? -0.653 2.946 16.529 1.00 98.44 225 ASP A N 1
ATOM 1711 C CA . ASP A 1 225 ? 0.629 3.516 16.942 1.00 98.44 225 ASP A CA 1
ATOM 1712 C C . ASP A 1 225 ? 0.528 5.039 17.164 1.00 98.44 225 ASP A C 1
ATOM 1714 O O . ASP A 1 225 ? 1.061 5.550 18.148 1.00 98.44 225 ASP A O 1
ATOM 1718 N N . TYR A 1 226 ? -0.175 5.782 16.295 1.00 98.44 226 TYR A N 1
ATOM 1719 C CA . TYR A 1 226 ? -0.338 7.236 16.438 1.00 98.44 226 TYR A CA 1
ATOM 1720 C C . TYR A 1 226 ? -1.114 7.636 17.705 1.00 98.44 226 TYR A C 1
ATOM 1722 O O . TYR A 1 226 ? -0.772 8.621 18.379 1.00 98.44 226 TYR A O 1
ATOM 1730 N N . SER A 1 227 ? -2.143 6.856 18.041 1.00 98.38 227 SER A N 1
ATOM 1731 C CA . SER A 1 227 ? -2.961 7.034 19.246 1.00 98.38 227 SER A CA 1
ATOM 1732 C C . SER A 1 227 ? -2.213 6.609 20.508 1.00 98.38 227 SER A C 1
ATOM 1734 O O . SER A 1 227 ? -2.184 7.335 21.502 1.00 98.38 227 SER A O 1
ATOM 1736 N N . GLU A 1 228 ? -1.543 5.465 20.452 1.00 98.44 228 GLU A N 1
ATOM 1737 C CA . GLU A 1 228 ? -0.830 4.844 21.571 1.00 98.44 228 GLU A CA 1
ATOM 1738 C C . GLU A 1 228 ? 0.465 5.573 21.914 1.00 98.44 228 GLU A C 1
ATOM 1740 O O . GLU A 1 228 ? 0.865 5.618 23.077 1.00 98.44 228 GLU A O 1
ATOM 1745 N N . SER A 1 229 ? 1.091 6.237 20.940 1.00 97.50 229 SER A N 1
ATOM 1746 C CA . SER A 1 229 ? 2.261 7.074 21.197 1.00 97.50 229 SER A CA 1
ATOM 1747 C C . SER A 1 229 ? 1.922 8.378 21.934 1.00 97.50 229 SER A C 1
ATOM 1749 O O . SER A 1 229 ? 2.828 9.162 22.218 1.00 97.50 229 SER A O 1
ATOM 1751 N N . GLY A 1 230 ? 0.638 8.693 22.149 1.00 97.12 230 GLY A N 1
ATOM 1752 C CA . GLY A 1 230 ? 0.177 9.947 22.758 1.00 97.12 230 GLY A CA 1
ATOM 1753 C C . GLY A 1 230 ? 0.349 11.191 21.876 1.00 97.12 230 GLY A C 1
ATOM 1754 O O . GLY A 1 230 ? 0.168 12.316 22.352 1.00 97.12 230 GLY A O 1
ATOM 1755 N N . ARG A 1 231 ? 0.703 11.011 20.593 1.00 96.94 231 ARG A N 1
ATOM 1756 C CA . ARG A 1 231 ? 0.789 12.112 19.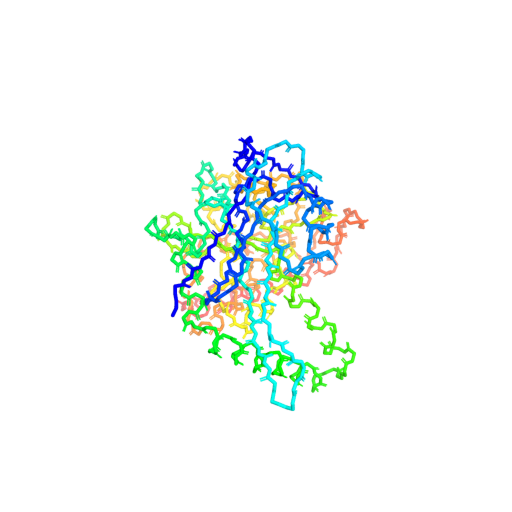618 1.00 96.94 231 ARG A CA 1
ATOM 1757 C C . ARG A 1 231 ? -0.612 12.573 19.235 1.00 96.94 231 ARG A C 1
ATOM 1759 O O . ARG A 1 231 ? -0.859 13.774 19.163 1.00 96.94 231 ARG A O 1
ATOM 1766 N N . TRP A 1 232 ? -1.522 11.619 19.064 1.00 97.50 232 TRP A N 1
ATOM 1767 C CA . TRP A 1 232 ? -2.946 11.877 18.960 1.00 97.50 232 TRP A CA 1
ATOM 1768 C C . TRP A 1 232 ? -3.600 11.837 20.343 1.00 97.50 232 TRP A C 1
ATOM 1770 O O . TRP A 1 232 ? -3.558 10.830 21.046 1.00 97.50 232 TRP A O 1
ATOM 1780 N N . LYS A 1 233 ? -4.176 12.964 20.771 1.00 96.25 233 LYS A N 1
ATOM 1781 C CA . LYS A 1 233 ? -4.691 13.127 22.144 1.00 96.25 233 LYS A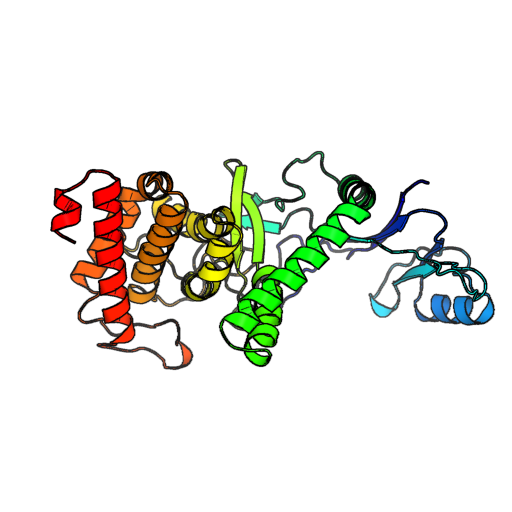 CA 1
ATOM 1782 C C . LYS A 1 233 ? -6.195 12.878 22.273 1.00 96.25 233 LYS A C 1
ATOM 1784 O O . LYS A 1 233 ? -6.682 12.753 23.398 1.00 96.25 233 LYS A O 1
ATOM 1789 N N . LYS A 1 234 ? -6.923 12.806 21.154 1.00 97.31 234 LYS A N 1
ATOM 1790 C CA . LYS A 1 234 ? -8.385 12.645 21.137 1.00 97.31 234 LYS A CA 1
ATOM 1791 C C . LYS A 1 234 ? -8.779 11.204 21.482 1.00 97.31 234 LYS A C 1
ATOM 1793 O O . LYS A 1 234 ? -7.931 10.310 21.545 1.00 97.31 234 LYS A O 1
ATOM 1798 N N . ASP A 1 235 ? -10.041 10.985 21.830 1.00 97.12 235 ASP A N 1
ATOM 1799 C CA . ASP A 1 235 ? -10.580 9.692 22.277 1.00 97.12 235 ASP A CA 1
ATOM 1800 C C . ASP A 1 235 ? -11.261 8.872 21.177 1.00 97.12 235 ASP A C 1
ATOM 1802 O O . ASP A 1 235 ? -11.888 7.860 21.463 1.00 97.12 235 ASP A O 1
ATOM 1806 N N . PHE A 1 236 ? -11.025 9.254 19.928 1.00 98.12 236 PHE A N 1
ATOM 1807 C CA . PHE A 1 236 ? -11.387 8.567 18.689 1.00 98.12 236 PHE A CA 1
ATOM 1808 C C . PHE A 1 236 ? -10.146 8.480 17.778 1.00 98.12 236 PHE A C 1
ATOM 1810 O O . PHE A 1 236 ? -9.154 9.151 18.076 1.00 98.12 236 PHE A O 1
ATOM 1817 N N . PRO A 1 237 ? -10.130 7.660 16.714 1.00 98.31 237 PRO A N 1
ATOM 1818 C CA . PRO A 1 237 ? -8.992 7.562 15.795 1.00 98.31 237 PRO A CA 1
ATOM 1819 C C . PRO A 1 237 ? -8.756 8.849 14.995 1.00 98.31 237 PRO A C 1
ATOM 1821 O O . PRO A 1 237 ? -9.678 9.630 14.778 1.00 98.31 237 PRO A O 1
ATOM 1824 N N . ALA A 1 238 ? -7.522 9.074 14.546 1.00 98.00 238 ALA A N 1
ATOM 1825 C CA . ALA A 1 238 ? -7.244 10.124 13.566 1.00 98.00 238 ALA A CA 1
ATOM 1826 C C . ALA A 1 238 ? -7.740 9.703 12.173 1.00 98.00 238 ALA A C 1
ATOM 1828 O O . ALA A 1 238 ? -7.756 8.513 11.871 1.00 98.00 238 ALA A O 1
ATOM 1829 N N . HIS A 1 239 ? -8.079 10.685 11.337 1.00 97.56 239 HIS A N 1
ATOM 1830 C CA . HIS A 1 239 ? -8.456 10.473 9.934 1.00 97.56 239 HIS A CA 1
ATOM 1831 C C . HIS A 1 239 ? -7.299 9.882 9.111 1.00 97.56 239 HIS A C 1
ATOM 1833 O O . HIS A 1 239 ? -7.443 8.855 8.461 1.00 97.56 239 HIS A O 1
ATOM 1839 N N . ASP A 1 240 ? -6.122 10.504 9.202 1.00 97.62 240 ASP A N 1
ATOM 1840 C CA . ASP A 1 240 ? -4.917 10.179 8.435 1.00 97.62 240 ASP A CA 1
ATOM 1841 C C . ASP A 1 240 ? -3.643 10.359 9.287 1.00 97.62 240 ASP A C 1
ATOM 1843 O O . ASP A 1 240 ? -3.691 10.809 10.439 1.00 97.62 240 ASP A O 1
ATOM 1847 N N . LEU A 1 241 ? -2.476 10.034 8.716 1.00 97.50 241 LEU A N 1
ATOM 1848 C CA . LEU A 1 241 ? -1.161 10.307 9.319 1.00 97.50 241 LEU A CA 1
ATOM 1849 C C . LEU A 1 241 ? -0.379 11.426 8.632 1.00 97.50 241 LEU A C 1
ATOM 1851 O O . LEU A 1 241 ? 0.813 11.595 8.895 1.00 97.50 241 LEU A O 1
ATOM 1855 N N . GLY A 1 242 ? -1.008 12.202 7.771 1.00 97.19 242 GLY A N 1
ATOM 1856 C CA . GLY A 1 242 ? -0.419 13.361 7.133 1.00 97.19 242 GLY A CA 1
ATOM 1857 C C . GLY A 1 242 ? -0.540 13.288 5.626 1.00 97.19 242 GLY A C 1
ATOM 1858 O O . GLY A 1 242 ? -1.517 12.788 5.079 1.00 97.19 242 GLY A O 1
ATOM 1859 N N . THR A 1 243 ? 0.491 13.751 4.925 1.00 97.06 243 THR A N 1
ATOM 1860 C CA . THR A 1 243 ? 0.480 13.830 3.462 1.00 97.06 243 THR A CA 1
ATOM 1861 C C . THR A 1 243 ? 1.601 12.984 2.880 1.00 97.06 243 THR A C 1
ATOM 1863 O O . THR A 1 243 ? 2.776 13.180 3.200 1.00 97.06 243 THR A O 1
ATOM 1866 N N . TYR A 1 244 ? 1.254 12.056 1.991 1.00 96.25 244 TYR A N 1
ATOM 1867 C CA . TYR A 1 244 ? 2.178 11.104 1.384 1.00 96.25 244 TYR A CA 1
ATOM 1868 C C . TYR A 1 244 ? 3.381 11.819 0.734 1.00 96.25 244 TYR A C 1
ATOM 1870 O O . TYR A 1 244 ? 3.179 12.789 -0.007 1.00 96.25 244 TYR A O 1
ATOM 1878 N N . PRO A 1 245 ? 4.632 11.357 0.959 1.00 96.38 245 PRO A N 1
ATOM 1879 C CA . PRO A 1 245 ? 5.032 10.128 1.659 1.00 96.38 245 PRO A CA 1
ATOM 1880 C C . PRO A 1 245 ? 5.373 10.324 3.154 1.00 96.38 245 PRO A C 1
ATOM 1882 O O . PRO A 1 245 ? 6.176 9.567 3.700 1.00 96.38 245 PRO A O 1
ATOM 1885 N N . LYS A 1 246 ? 4.844 11.356 3.823 1.00 98.06 246 LYS A N 1
ATOM 1886 C CA . LYS A 1 246 ? 5.164 11.694 5.222 1.00 98.06 246 LYS A CA 1
ATOM 1887 C C . LYS A 1 246 ? 3.995 11.367 6.157 1.00 98.06 246 LYS A C 1
ATOM 1889 O O . LYS A 1 246 ? 3.074 12.164 6.300 1.00 98.06 246 LYS A O 1
ATOM 1894 N N . ALA A 1 247 ? 4.088 10.224 6.830 1.00 98.19 247 ALA A N 1
ATOM 1895 C CA . ALA A 1 247 ? 3.199 9.784 7.901 1.00 98.19 247 ALA A CA 1
ATOM 1896 C C . ALA A 1 247 ? 3.697 10.305 9.269 1.00 98.19 247 ALA A C 1
ATOM 1898 O O . ALA A 1 247 ? 4.296 9.568 10.055 1.00 98.19 247 ALA A O 1
ATOM 1899 N N . ASN A 1 248 ? 3.524 11.602 9.534 1.00 97.69 248 ASN A N 1
ATOM 1900 C CA . ASN A 1 248 ? 4.044 12.281 10.732 1.00 97.69 248 ASN A CA 1
ATOM 1901 C C . ASN A 1 248 ? 2.963 12.832 11.684 1.00 97.69 248 ASN A C 1
ATOM 1903 O O . ASN A 1 248 ? 3.302 13.320 12.766 1.00 97.69 248 ASN A O 1
ATOM 1907 N N . GLY A 1 249 ? 1.694 12.743 11.303 1.00 96.94 249 GLY A N 1
ATOM 1908 C CA . GLY A 1 249 ? 0.531 13.228 12.038 1.00 96.94 249 GLY A CA 1
ATOM 1909 C C . GLY A 1 249 ? -0.506 13.836 11.099 1.00 96.94 249 GLY A C 1
ATOM 1910 O O . GLY A 1 249 ? -0.147 14.277 10.011 1.00 96.94 249 GLY A O 1
ATOM 1911 N N . GLN A 1 250 ? -1.764 13.850 11.537 1.00 96.38 250 GLN A N 1
ATOM 1912 C CA . GLN A 1 250 ? -2.923 14.242 10.729 1.00 96.38 250 GLN A CA 1
ATOM 1913 C C . GLN A 1 250 ? -2.733 15.604 10.036 1.00 96.38 250 GLN A C 1
ATOM 1915 O O . GLN A 1 250 ? -2.324 16.573 10.685 1.00 96.38 250 GLN A O 1
ATOM 1920 N N . THR A 1 251 ? -3.061 15.696 8.742 1.00 94.88 251 THR A N 1
ATOM 1921 C CA . THR A 1 251 ? -3.029 16.966 7.986 1.00 94.88 251 THR A CA 1
ATOM 1922 C C . THR A 1 251 ? -4.331 17.336 7.282 1.00 94.88 251 THR A C 1
ATOM 1924 O O . THR A 1 251 ? -4.399 18.454 6.773 1.00 94.88 251 THR A O 1
ATOM 1927 N N . TYR A 1 252 ? -5.365 16.485 7.286 1.00 91.25 252 TYR A N 1
ATOM 1928 C CA . TYR A 1 252 ? -6.674 16.823 6.702 1.00 91.25 252 TYR A CA 1
ATOM 1929 C C . TYR A 1 252 ? -7.294 18.094 7.306 1.00 91.25 252 TYR A C 1
ATOM 1931 O O . TYR A 1 252 ? -7.879 18.905 6.596 1.00 91.25 252 TYR A O 1
ATOM 1939 N N . GLY A 1 253 ? -7.064 18.330 8.603 1.00 84.56 253 GLY A N 1
ATOM 1940 C CA . GLY A 1 253 ? -7.435 19.570 9.293 1.00 84.56 253 GLY A CA 1
ATOM 1941 C C . GLY A 1 253 ? -8.806 19.540 9.970 1.00 84.56 253 GLY A C 1
ATOM 1942 O O . GLY A 1 253 ? -9.053 20.377 10.833 1.00 84.56 253 GLY A O 1
ATOM 1943 N N . GLU A 1 254 ? -9.636 18.546 9.658 1.00 87.62 254 GLU A N 1
ATOM 1944 C CA . GLU A 1 254 ? -10.933 18.283 10.290 1.00 87.62 254 GLU A CA 1
ATOM 1945 C C . GLU A 1 254 ? -10.979 16.862 10.880 1.00 87.62 254 GLU A C 1
ATOM 1947 O O . GLU A 1 254 ? -10.138 16.015 10.569 1.00 87.62 254 GLU A O 1
ATOM 1952 N N . ASP A 1 255 ? -11.957 16.592 11.747 1.00 92.56 255 ASP A N 1
ATOM 1953 C CA . ASP A 1 255 ? -12.177 15.262 12.327 1.00 92.56 255 ASP A CA 1
ATOM 1954 C C . ASP A 1 255 ? -13.411 14.575 11.733 1.00 92.56 255 ASP A C 1
ATOM 1956 O O . ASP A 1 255 ? -14.429 15.216 11.465 1.00 92.56 255 ASP A O 1
ATOM 1960 N N . MET A 1 256 ? -13.363 13.242 11.669 1.00 96.00 256 MET A N 1
ATOM 1961 C CA . MET A 1 256 ? -14.522 12.389 11.383 1.00 96.00 256 MET A CA 1
ATOM 1962 C C . MET A 1 256 ? -14.728 11.372 12.525 1.00 96.00 256 MET A C 1
ATOM 1964 O O . MET A 1 256 ? -14.538 10.172 12.355 1.00 96.00 256 MET A O 1
ATOM 1968 N N . PRO A 1 257 ? -15.038 11.814 13.756 1.00 96.88 257 PRO A N 1
ATOM 1969 C CA . PRO A 1 257 ? -14.788 11.002 14.943 1.00 96.88 257 PRO A CA 1
ATOM 1970 C C . PRO A 1 257 ? -15.660 9.740 15.044 1.00 96.88 257 PRO A C 1
ATOM 1972 O O . PRO A 1 257 ? -15.154 8.687 15.433 1.00 96.88 257 PRO A O 1
ATOM 1975 N N . VAL A 1 258 ? -16.947 9.805 14.675 1.00 98.06 258 VAL A N 1
ATOM 1976 C CA . VAL A 1 258 ? -17.832 8.622 14.656 1.00 98.06 258 VAL A CA 1
ATOM 1977 C C . VAL A 1 258 ? -17.503 7.700 13.484 1.00 98.06 258 VAL A C 1
ATOM 1979 O O . VAL A 1 258 ? -17.489 6.481 13.657 1.00 98.06 258 VAL A O 1
ATOM 1982 N N . GLU A 1 259 ? -17.212 8.282 12.321 1.00 97.81 259 GLU A N 1
ATOM 1983 C CA . GLU A 1 259 ? -16.798 7.568 11.111 1.00 97.81 259 GLU A CA 1
ATOM 1984 C C . GLU A 1 259 ? -15.563 6.708 11.402 1.00 97.81 259 GLU A C 1
ATOM 1986 O O . GLU A 1 259 ? -15.637 5.482 11.310 1.00 97.81 259 GLU A O 1
ATOM 1991 N N . GLU A 1 260 ? -14.478 7.319 11.884 1.00 98.38 260 GLU A N 1
ATOM 1992 C CA . GLU A 1 260 ? -13.215 6.607 12.073 1.00 98.38 260 GLU A CA 1
ATOM 1993 C C . GLU A 1 260 ? -13.231 5.652 13.253 1.00 98.38 260 GLU A C 1
ATOM 1995 O O . GLU A 1 260 ? -12.692 4.548 13.151 1.00 98.38 260 GLU A O 1
ATOM 2000 N N . ALA A 1 261 ? -13.891 6.007 14.361 1.00 98.62 261 ALA A N 1
ATOM 2001 C CA . ALA A 1 261 ? -14.027 5.089 15.489 1.00 98.62 261 ALA A CA 1
ATOM 2002 C C . ALA A 1 261 ? -14.809 3.831 15.093 1.00 98.62 261 ALA A C 1
ATOM 2004 O O . ALA A 1 261 ? -14.403 2.717 15.436 1.00 98.62 261 ALA A O 1
ATOM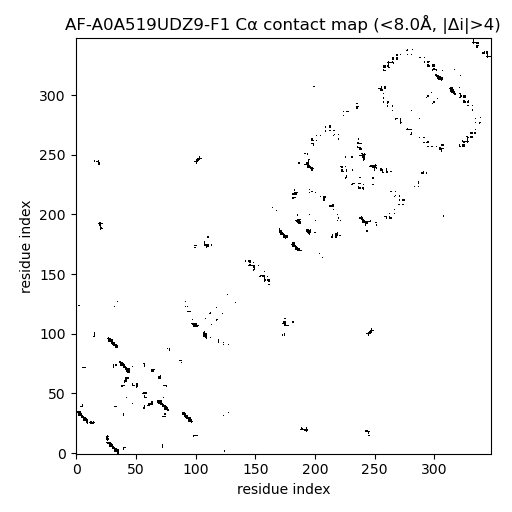 2005 N N . GLY A 1 262 ? -15.899 3.993 14.337 1.00 98.50 262 GLY A N 1
ATOM 2006 C CA . GLY A 1 262 ? -16.661 2.867 13.813 1.00 98.50 262 GLY A CA 1
ATOM 2007 C C . GLY A 1 262 ? -15.857 2.047 12.805 1.00 98.50 262 GLY A C 1
ATOM 2008 O O . GLY A 1 262 ? -15.802 0.823 12.939 1.00 98.50 262 GLY A O 1
ATOM 2009 N N . ASN A 1 263 ? -15.178 2.706 11.860 1.00 98.69 263 ASN A N 1
ATOM 2010 C CA . ASN A 1 263 ? -14.302 2.057 10.886 1.00 98.69 263 ASN A CA 1
ATOM 2011 C C . ASN A 1 263 ? -13.245 1.203 11.602 1.00 98.69 263 ASN A C 1
ATOM 2013 O O . ASN A 1 263 ? -13.241 -0.015 11.447 1.00 98.69 263 ASN A O 1
ATOM 2017 N N . MET A 1 264 ? -12.415 1.786 12.470 1.00 98.81 264 MET A N 1
ATOM 2018 C CA . MET A 1 264 ? -11.331 1.055 13.139 1.00 98.81 264 MET A CA 1
ATOM 2019 C C . MET A 1 264 ? -11.814 -0.156 13.949 1.00 98.81 264 MET A C 1
ATOM 2021 O O . MET A 1 264 ? -11.160 -1.202 13.925 1.00 98.81 264 MET A O 1
ATOM 2025 N N . LEU A 1 265 ? -12.952 -0.055 14.645 1.00 98.88 265 LEU A N 1
ATOM 2026 C CA . LEU A 1 265 ? -13.519 -1.176 15.406 1.00 98.88 265 LEU A CA 1
ATOM 2027 C C . LEU A 1 265 ? -14.022 -2.304 14.498 1.00 98.88 265 LEU A C 1
ATOM 2029 O O . LEU A 1 265 ? -13.744 -3.476 14.769 1.00 98.88 265 LEU A O 1
ATOM 2033 N N . ILE A 1 266 ? -14.731 -1.964 13.418 1.00 98.88 266 ILE A N 1
ATOM 2034 C CA . ILE A 1 266 ? -15.258 -2.942 12.456 1.00 98.88 266 ILE A CA 1
ATOM 2035 C C . ILE A 1 266 ? -14.110 -3.660 11.739 1.00 98.88 266 ILE A C 1
ATOM 2037 O O . ILE A 1 266 ? -14.094 -4.891 11.700 1.00 98.88 266 ILE A O 1
ATOM 2041 N N . LEU A 1 267 ? -13.141 -2.901 11.224 1.00 98.75 267 LEU A N 1
ATOM 2042 C CA . LEU A 1 267 ? -11.990 -3.411 10.472 1.00 98.75 267 LEU A CA 1
ATOM 2043 C C . LEU A 1 267 ? -11.119 -4.326 11.349 1.00 98.75 267 LEU A C 1
ATOM 2045 O O . LEU A 1 267 ? -10.818 -5.465 10.993 1.00 98.75 267 LEU A O 1
ATOM 2049 N N . THR A 1 268 ? -10.842 -3.909 12.590 1.00 98.81 268 THR A N 1
ATOM 2050 C CA . THR A 1 268 ? -10.112 -4.746 13.560 1.00 98.81 268 THR A CA 1
ATOM 2051 C C . THR A 1 268 ? -10.847 -6.055 13.854 1.00 98.81 268 THR A C 1
ATOM 2053 O O . THR A 1 268 ? -10.229 -7.122 13.885 1.00 98.81 268 THR A O 1
ATOM 2056 N N . ALA A 1 269 ? -12.168 -6.005 14.054 1.00 98.75 269 ALA A N 1
ATOM 2057 C CA . ALA A 1 269 ? -12.966 -7.205 14.290 1.00 98.75 269 ALA A CA 1
ATOM 2058 C C . ALA A 1 269 ? -13.000 -8.136 13.070 1.00 98.75 269 ALA A C 1
ATOM 2060 O O . ALA A 1 269 ? -12.935 -9.356 13.238 1.00 98.75 269 ALA A O 1
ATOM 2061 N N . ALA A 1 270 ? -13.058 -7.585 11.856 1.00 98.56 270 ALA A N 1
ATOM 2062 C CA . ALA A 1 270 ? -13.009 -8.356 10.620 1.00 98.56 270 ALA A CA 1
ATOM 2063 C C . ALA A 1 270 ? -11.659 -9.075 10.454 1.00 98.56 270 ALA A C 1
ATOM 2065 O O . ALA A 1 270 ? -11.637 -10.288 10.223 1.00 98.56 270 ALA A O 1
ATOM 2066 N N . ALA A 1 271 ? -10.547 -8.370 10.680 1.00 98.50 271 ALA A N 1
ATOM 2067 C CA . ALA A 1 271 ? -9.209 -8.951 10.637 1.00 98.50 271 ALA A CA 1
ATOM 2068 C C . ALA A 1 271 ? -9.016 -10.052 11.698 1.00 98.50 271 ALA A C 1
ATOM 2070 O O . ALA A 1 271 ? -8.523 -11.139 11.389 1.00 98.50 271 ALA A O 1
ATOM 2071 N N . VAL A 1 272 ? -9.462 -9.822 12.940 1.00 98.56 272 VAL A N 1
ATOM 2072 C CA . VAL A 1 272 ? -9.411 -10.828 14.019 1.00 98.56 272 VAL A CA 1
ATOM 2073 C C . VAL A 1 272 ? -10.265 -12.051 13.696 1.00 98.56 272 VAL A C 1
ATOM 2075 O O . VAL A 1 272 ? -9.843 -13.183 13.938 1.00 98.56 272 VAL A O 1
ATOM 2078 N N . LYS A 1 273 ? -11.454 -11.848 13.120 1.00 97.94 273 LYS A N 1
ATOM 2079 C CA . LYS A 1 273 ? -12.335 -12.947 12.718 1.00 97.94 273 LYS A CA 1
ATOM 2080 C C . LYS A 1 273 ? -11.665 -13.862 11.692 1.00 97.94 273 LYS A C 1
ATOM 2082 O O . LYS A 1 273 ? -11.838 -15.074 11.790 1.00 97.94 273 LYS A O 1
ATOM 2087 N N . LEU A 1 274 ? -10.899 -13.311 10.748 1.00 97.31 274 LEU A N 1
ATOM 2088 C CA . LEU A 1 274 ? -10.143 -14.112 9.780 1.00 97.31 274 LEU A CA 1
ATOM 2089 C C . LEU A 1 274 ? -8.914 -14.800 10.379 1.00 97.31 274 LEU A C 1
ATOM 2091 O O . LEU A 1 274 ? -8.616 -15.929 9.996 1.00 97.31 274 LEU A O 1
ATOM 2095 N N . ASP A 1 275 ? -8.233 -14.168 11.336 1.00 96.75 275 ASP A N 1
ATOM 2096 C CA . ASP A 1 275 ? -7.135 -14.814 12.070 1.00 96.75 275 ASP A CA 1
ATOM 2097 C C . ASP A 1 275 ? -7.637 -15.958 12.974 1.00 96.75 275 ASP A C 1
ATOM 2099 O O . ASP A 1 275 ? -6.871 -16.858 13.325 1.00 96.75 275 ASP A O 1
ATOM 2103 N N . GLY A 1 276 ? -8.914 -15.926 13.374 1.00 97.19 276 GLY A N 1
ATOM 2104 C CA . GLY A 1 276 ? -9.533 -16.908 14.270 1.00 97.19 276 GLY A CA 1
ATOM 2105 C C . GLY A 1 276 ? -9.070 -16.798 15.727 1.00 97.19 276 GLY A C 1
ATOM 2106 O O . GLY A 1 276 ? -9.369 -17.676 16.537 1.00 97.19 276 GLY A O 1
ATOM 2107 N N . LYS A 1 277 ? -8.325 -15.740 16.067 1.00 97.19 277 LYS A N 1
ATOM 2108 C CA . LYS A 1 277 ? -7.777 -15.483 17.403 1.00 97.19 277 LYS A CA 1
ATOM 2109 C C . LYS A 1 277 ? -7.652 -13.978 17.660 1.00 97.19 277 LYS A C 1
ATOM 2111 O O . LYS A 1 277 ? -7.273 -13.239 16.750 1.00 97.19 277 LYS A O 1
ATOM 2116 N N . PRO A 1 278 ? -7.879 -13.503 18.896 1.00 97.75 278 PRO A N 1
ATOM 2117 C CA . PRO A 1 278 ? -7.972 -12.074 19.187 1.00 97.75 278 PRO A CA 1
ATOM 2118 C C . PRO A 1 278 ? -6.615 -11.411 19.462 1.00 97.75 278 PRO A C 1
ATOM 2120 O O . PRO A 1 278 ? -6.564 -10.403 20.158 1.00 97.75 278 PRO A O 1
ATOM 2123 N N . ASP A 1 279 ? -5.509 -11.968 18.959 1.00 98.31 279 ASP A N 1
ATOM 2124 C CA . ASP A 1 279 ? -4.160 -11.479 19.272 1.00 98.31 279 ASP A CA 1
ATOM 2125 C C . ASP A 1 279 ? -3.978 -10.016 18.855 1.00 98.31 279 ASP A C 1
ATOM 2127 O O . ASP A 1 279 ? -3.572 -9.200 19.677 1.00 98.31 279 ASP A O 1
ATOM 2131 N N . PHE A 1 280 ? -4.394 -9.672 17.634 1.00 98.50 280 PHE A N 1
ATOM 2132 C CA . PHE A 1 280 ? -4.291 -8.307 17.120 1.00 98.50 280 PHE A CA 1
ATOM 2133 C C . PHE A 1 280 ? -5.138 -7.306 17.924 1.00 98.50 280 PHE A C 1
ATOM 2135 O O . PHE A 1 280 ? -4.664 -6.229 18.269 1.00 98.50 280 PHE A O 1
ATOM 2142 N N . ALA A 1 281 ? -6.365 -7.672 18.313 1.00 98.62 281 ALA A N 1
ATOM 2143 C CA . ALA A 1 281 ? -7.174 -6.823 19.192 1.00 98.62 281 ALA A CA 1
ATOM 2144 C C . ALA A 1 281 ? -6.583 -6.712 20.607 1.00 98.62 281 ALA A C 1
ATOM 2146 O O . ALA A 1 281 ? -6.690 -5.659 21.230 1.00 98.62 281 ALA A O 1
ATOM 2147 N N . ARG A 1 282 ? -5.950 -7.776 21.123 1.00 98.69 282 ARG A N 1
ATOM 2148 C CA . ARG A 1 282 ? -5.328 -7.776 22.455 1.00 98.69 282 ARG A CA 1
ATOM 2149 C C . ARG A 1 282 ? -4.189 -6.767 22.549 1.00 98.69 282 ARG A C 1
ATOM 2151 O O . ARG A 1 282 ? -4.062 -6.111 23.578 1.00 98.69 282 ARG A O 1
ATOM 2158 N N . GLU A 1 283 ? -3.384 -6.652 21.494 1.00 98.25 283 GLU A N 1
ATOM 2159 C CA . GLU A 1 283 ? -2.272 -5.694 21.406 1.00 98.25 283 GLU A CA 1
ATOM 2160 C C . GLU A 1 283 ? -2.748 -4.245 21.587 1.00 98.25 283 GLU A C 1
ATOM 2162 O O . GLU A 1 283 ? -2.061 -3.454 22.228 1.00 98.25 283 GLU A O 1
ATOM 2167 N N . HIS A 1 284 ? -3.956 -3.938 21.107 1.00 98.69 284 HIS A N 1
ATOM 2168 C CA . HIS A 1 284 ? -4.513 -2.585 21.047 1.00 98.69 284 HIS A CA 1
ATOM 2169 C C . HIS A 1 284 ? -5.747 -2.385 21.941 1.00 98.69 284 HIS A C 1
ATOM 2171 O O . HIS A 1 284 ? -6.531 -1.451 21.745 1.00 98.69 284 HIS A O 1
ATOM 2177 N N . TRP A 1 285 ? -5.960 -3.271 22.922 1.00 98.69 285 TRP A N 1
ATOM 2178 C CA . TRP A 1 285 ? -7.242 -3.364 23.628 1.00 98.69 285 TRP A CA 1
ATOM 2179 C C . TRP A 1 285 ? -7.632 -2.066 24.336 1.00 98.69 285 TRP A C 1
ATOM 2181 O O . TRP A 1 285 ? -8.761 -1.611 24.197 1.00 98.69 285 TRP A O 1
ATOM 2191 N N . SER A 1 286 ? -6.692 -1.414 25.025 1.00 98.44 286 SER A N 1
ATOM 2192 C CA . SER A 1 286 ? -6.938 -0.138 25.713 1.00 98.44 286 SER A CA 1
ATOM 2193 C C . SER A 1 286 ? -7.392 0.971 24.757 1.00 98.44 286 SER A C 1
ATOM 2195 O O . SER A 1 286 ? -8.292 1.746 25.087 1.00 98.44 286 SER A O 1
ATOM 2197 N N . THR A 1 287 ? -6.796 1.032 23.567 1.00 98.81 287 THR A N 1
ATOM 2198 C CA . THR A 1 287 ? -7.141 1.983 22.508 1.00 98.81 287 THR A CA 1
ATOM 2199 C C . THR A 1 287 ? -8.532 1.690 21.940 1.00 98.81 287 THR A C 1
ATOM 2201 O O . THR A 1 287 ? -9.355 2.600 21.838 1.00 98.81 287 THR A O 1
ATOM 2204 N N . LEU A 1 288 ? -8.842 0.417 21.674 1.00 98.88 288 LEU A N 1
ATOM 2205 C CA . LEU A 1 288 ? -10.172 -0.031 21.240 1.00 98.88 288 LEU A CA 1
ATOM 2206 C C . LEU A 1 288 ? -11.250 0.296 22.286 1.00 98.88 288 LEU A C 1
ATOM 2208 O O . LEU A 1 288 ? -12.305 0.819 21.930 1.00 98.88 288 LEU A O 1
ATOM 2212 N N . THR A 1 289 ? -10.973 0.061 23.576 1.00 98.75 289 THR A N 1
ATOM 2213 C CA . THR A 1 289 ? -11.869 0.414 24.691 1.00 98.75 289 THR A CA 1
ATOM 2214 C C . THR A 1 289 ? -12.138 1.919 24.745 1.00 98.75 289 THR A C 1
ATOM 2216 O O . THR A 1 289 ? -13.269 2.346 24.980 1.00 98.75 289 THR A O 1
ATOM 2219 N N . LYS A 1 290 ? -11.112 2.745 24.505 1.00 98.69 290 LYS A N 1
ATOM 2220 C CA . LYS A 1 290 ? -11.262 4.205 24.443 1.00 98.69 290 LYS A CA 1
ATOM 2221 C C . LYS A 1 290 ? -12.216 4.608 23.314 1.00 98.69 290 LYS A C 1
ATOM 2223 O O . LYS A 1 290 ? -1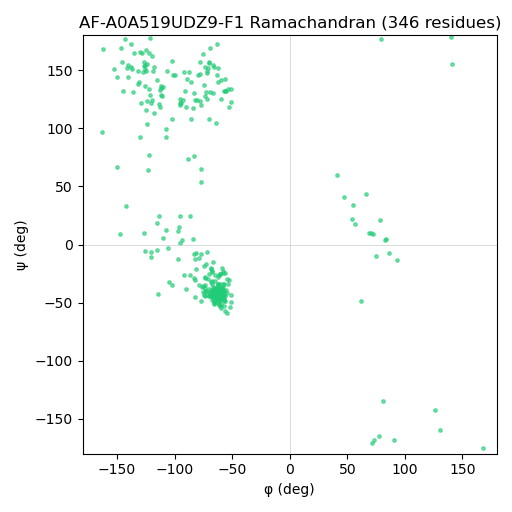3.167 5.348 23.558 1.00 98.69 290 LYS A O 1
ATOM 2228 N N . TRP A 1 291 ? -12.000 4.072 22.113 1.00 98.81 291 TRP A N 1
ATOM 2229 C CA . TRP A 1 291 ? -12.794 4.399 20.926 1.00 98.81 291 TRP A CA 1
ATOM 2230 C C . TRP A 1 291 ? -14.242 3.904 21.017 1.00 98.81 291 TRP A C 1
ATOM 2232 O O . TRP A 1 291 ? -15.162 4.640 20.667 1.00 98.81 291 TRP A O 1
ATOM 2242 N N . VAL A 1 292 ? -14.487 2.700 21.548 1.00 98.75 292 VAL A N 1
ATOM 2243 C CA . VAL A 1 292 ? -15.866 2.231 21.769 1.00 98.75 292 VAL A CA 1
ATOM 2244 C C . VAL A 1 292 ? -16.561 3.034 22.874 1.00 98.75 292 VAL A C 1
ATOM 2246 O O . VAL A 1 292 ? -17.764 3.276 22.801 1.00 98.75 292 VAL A O 1
ATOM 2249 N N . GLY A 1 293 ? -15.813 3.505 23.879 1.00 98.56 293 GLY A N 1
ATOM 2250 C CA . GLY A 1 293 ? -16.314 4.431 24.895 1.00 98.56 293 GLY A CA 1
ATOM 2251 C C . GLY A 1 293 ? -16.793 5.754 24.292 1.00 98.56 293 GLY A C 1
ATOM 2252 O O . GLY A 1 293 ? -17.870 6.228 24.654 1.00 98.56 293 GLY A O 1
ATOM 2253 N N . PHE A 1 294 ? -16.042 6.302 23.330 1.00 98.44 294 PHE A N 1
ATOM 2254 C CA . PHE A 1 294 ? -16.472 7.448 22.524 1.00 98.44 294 PHE A CA 1
ATOM 2255 C C . PHE A 1 294 ? -17.766 7.134 21.753 1.00 98.44 294 PHE A C 1
ATOM 2257 O O . PHE A 1 294 ? -18.749 7.858 21.899 1.00 98.44 294 PHE A O 1
ATOM 2264 N N . LEU A 1 295 ? -17.828 6.020 21.011 1.00 98.50 295 LEU A N 1
ATOM 2265 C CA . LEU A 1 295 ? -19.033 5.650 20.251 1.00 98.50 295 LEU A CA 1
ATOM 2266 C C . LEU A 1 295 ? -20.266 5.450 21.138 1.00 98.50 295 LEU A C 1
ATOM 2268 O O . LEU A 1 295 ? -21.365 5.852 20.765 1.00 98.50 295 LEU A O 1
ATOM 2272 N N . LYS A 1 296 ? -20.102 4.864 22.327 1.00 97.81 296 LYS A N 1
ATOM 2273 C CA . LYS A 1 296 ? -21.195 4.697 23.295 1.00 97.81 296 LYS A CA 1
ATOM 2274 C C . LYS A 1 296 ? -21.755 6.042 23.764 1.00 97.81 296 LYS A C 1
ATOM 2276 O O . LYS A 1 296 ? -22.949 6.139 24.037 1.00 97.81 296 LYS A O 1
ATOM 2281 N N . ARG A 1 297 ? -20.901 7.063 23.877 1.00 97.44 297 ARG A N 1
ATOM 2282 C CA . ARG A 1 297 ? -21.272 8.407 24.333 1.00 97.44 297 ARG A CA 1
ATOM 2283 C C . ARG A 1 297 ? -21.869 9.260 23.212 1.00 97.44 297 ARG A C 1
ATOM 2285 O O . ARG A 1 297 ? -22.893 9.895 23.436 1.00 97.44 297 ARG A O 1
ATOM 2292 N N . ASP A 1 298 ? -21.247 9.255 22.035 1.00 96.94 298 ASP A N 1
ATOM 2293 C CA . ASP A 1 298 ? -21.500 10.241 20.972 1.00 96.94 298 ASP A CA 1
ATOM 2294 C C . ASP A 1 298 ? -21.998 9.626 19.649 1.00 96.94 298 ASP A C 1
ATOM 2296 O O . ASP A 1 298 ? -22.352 10.347 18.718 1.00 96.94 298 ASP A O 1
ATOM 2300 N N . GLY A 1 299 ? -22.023 8.296 19.532 1.00 96.12 299 GLY A N 1
ATOM 2301 C CA . GLY A 1 299 ? -22.291 7.605 18.270 1.00 96.12 299 GLY A CA 1
ATOM 2302 C C . GLY A 1 299 ? -23.771 7.439 17.919 1.00 96.12 299 GLY A C 1
ATOM 2303 O O . GLY A 1 299 ? -24.100 7.395 16.740 1.00 96.12 299 GLY A O 1
ATOM 2304 N N . PHE A 1 300 ? -24.678 7.357 18.901 1.00 94.50 300 PHE A N 1
ATOM 2305 C CA . PHE A 1 300 ? -26.102 7.092 18.626 1.00 94.50 300 PHE A CA 1
ATOM 2306 C C . PHE A 1 300 ? -26.827 8.283 17.980 1.00 94.50 300 PHE A C 1
ATOM 2308 O O . PHE A 1 300 ? -27.565 8.094 17.012 1.00 94.50 300 PHE A O 1
ATOM 2315 N N . ASP A 1 301 ? -26.591 9.499 18.483 1.00 94.94 301 ASP A N 1
ATOM 2316 C CA . ASP A 1 301 ? -27.116 10.764 17.944 1.00 94.94 301 ASP A CA 1
ATOM 2317 C C . ASP A 1 301 ? -25.934 11.689 17.596 1.00 94.94 301 ASP A C 1
ATOM 2319 O O . ASP A 1 301 ? -25.603 12.582 18.380 1.00 94.94 301 ASP A O 1
ATOM 2323 N N . PRO A 1 302 ? -25.241 11.446 16.462 1.00 92.81 302 PRO A N 1
ATOM 2324 C CA . PRO A 1 302 ? -23.998 12.135 16.136 1.00 92.81 302 PRO A CA 1
ATOM 2325 C C . PRO A 1 302 ? -24.164 13.656 16.099 1.00 92.81 302 PRO A C 1
ATOM 2327 O O . PRO A 1 302 ? -25.063 14.188 15.439 1.00 92.81 302 PRO A O 1
ATOM 2330 N N . ALA A 1 303 ? -23.250 14.370 16.758 1.00 93.19 303 ALA A N 1
ATOM 2331 C CA . ALA A 1 303 ? -23.135 15.820 16.625 1.00 93.19 303 ALA A CA 1
ATOM 2332 C C . ALA A 1 303 ? -22.755 16.225 15.187 1.00 93.19 303 ALA A C 1
ATOM 2334 O O . ALA A 1 303 ? -22.438 15.378 14.351 1.00 93.19 303 ALA A O 1
ATOM 2335 N N . ASN A 1 304 ? -22.769 17.531 14.907 1.00 92.81 304 ASN A N 1
ATOM 2336 C CA . ASN A 1 304 ? -22.381 18.078 13.609 1.00 92.81 304 ASN A CA 1
ATOM 2337 C C . ASN A 1 304 ? -20.897 17.798 13.307 1.00 92.81 304 ASN A C 1
ATOM 2339 O O . ASN A 1 304 ? -20.027 18.458 13.872 1.00 92.81 304 ASN A O 1
ATOM 2343 N N . GLN A 1 305 ? -20.631 16.833 12.429 1.00 90.88 305 GLN A N 1
ATOM 2344 C CA . GLN A 1 305 ? -19.290 16.370 12.061 1.00 90.88 305 GLN A CA 1
ATOM 2345 C C . GLN A 1 305 ? -19.252 15.931 10.594 1.00 90.88 305 GLN A C 1
ATOM 2347 O O . GLN A 1 305 ? -20.301 15.794 9.962 1.00 90.88 305 GLN A O 1
ATOM 2352 N N . LEU A 1 306 ? -18.057 15.697 10.058 1.00 92.56 306 LEU A N 1
ATOM 2353 C CA . LEU A 1 306 ? -17.889 15.101 8.736 1.00 92.56 306 LEU A CA 1
ATOM 2354 C C . LEU A 1 306 ? -18.105 13.578 8.764 1.00 92.56 306 LEU A C 1
ATOM 2356 O O . LEU A 1 306 ? -17.959 12.914 9.791 1.00 92.56 306 LEU A O 1
ATOM 2360 N N . SER A 1 307 ? -18.441 13.043 7.597 1.00 92.00 307 SER A N 1
ATOM 2361 C CA . SER A 1 307 ? -18.352 11.621 7.251 1.00 92.00 307 SER A CA 1
ATOM 2362 C C . SER A 1 307 ? -17.446 11.475 6.031 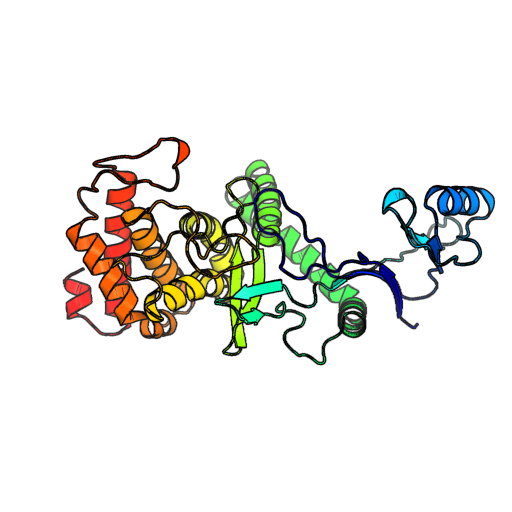1.00 92.00 307 SER A C 1
ATOM 2364 O O . SER A 1 307 ? -17.081 12.491 5.446 1.00 92.00 307 SER A O 1
ATOM 2366 N N . THR A 1 308 ? -17.197 10.241 5.584 1.00 89.94 308 THR A N 1
ATOM 2367 C CA . THR A 1 308 ? -16.434 9.985 4.347 1.00 89.94 308 THR A CA 1
ATOM 2368 C C . THR A 1 308 ? -16.997 10.712 3.115 1.00 89.94 308 THR A C 1
ATOM 2370 O O . THR A 1 308 ? -16.254 11.131 2.236 1.00 89.94 308 THR A O 1
ATOM 2373 N N . ASP A 1 309 ? -18.315 10.955 3.074 1.00 87.69 309 ASP A N 1
ATOM 2374 C CA . ASP A 1 309 ? -18.957 11.821 2.077 1.00 87.69 309 ASP A CA 1
ATOM 2375 C C . ASP A 1 309 ? -18.737 13.317 2.402 1.00 87.69 309 ASP A C 1
ATOM 2377 O O . ASP A 1 309 ? -19.685 14.096 2.534 1.00 87.69 309 ASP A O 1
ATOM 2381 N N . ASP A 1 310 ? -17.483 13.726 2.585 1.00 82.44 310 ASP A N 1
ATOM 2382 C CA . ASP A 1 310 ? -17.084 15.061 3.050 1.00 82.44 310 ASP A CA 1
ATOM 2383 C C . ASP A 1 310 ? -17.528 16.200 2.112 1.00 82.44 310 ASP A C 1
ATOM 2385 O O . ASP A 1 310 ? -17.817 17.316 2.553 1.00 82.44 310 ASP A O 1
ATOM 2389 N N . PHE A 1 311 ? -17.698 15.896 0.825 1.00 83.06 311 PHE A N 1
ATOM 2390 C CA . PHE A 1 311 ? -18.272 16.778 -0.189 1.00 83.06 311 PHE A CA 1
ATOM 2391 C C . PHE A 1 311 ? -19.703 17.234 0.145 1.00 83.06 311 PHE A C 1
ATOM 2393 O O . PHE A 1 311 ? -20.163 18.245 -0.393 1.00 83.06 311 PHE A O 1
ATOM 2400 N N . ALA A 1 312 ? -20.417 16.515 1.019 1.00 83.25 312 ALA A N 1
ATOM 2401 C CA . ALA A 1 312 ? -21.734 16.903 1.523 1.00 83.25 312 ALA A CA 1
ATOM 2402 C C . ALA A 1 312 ? -21.665 17.928 2.674 1.00 83.25 312 ALA A C 1
ATOM 2404 O O . ALA A 1 312 ? -22.697 18.469 3.079 1.00 83.25 312 ALA A O 1
ATOM 2405 N N . GLY A 1 313 ? -20.466 18.230 3.181 1.00 88.19 313 GLY A N 1
ATOM 2406 C CA . GLY A 1 313 ? -20.243 19.093 4.334 1.00 88.19 313 GLY A CA 1
ATOM 2407 C C . GLY A 1 313 ? -20.531 18.397 5.667 1.00 88.19 313 GLY A C 1
ATOM 2408 O O . GLY A 1 313 ? -20.621 17.176 5.754 1.00 88.19 313 GLY A O 1
ATOM 2409 N N . HIS A 1 314 ? -20.652 19.187 6.738 1.00 87.75 314 HIS A N 1
ATOM 2410 C CA . HIS A 1 314 ? -20.926 18.650 8.072 1.00 87.75 314 HIS A CA 1
ATOM 2411 C C . HIS A 1 314 ? -22.384 18.197 8.206 1.00 87.75 314 HIS A C 1
ATOM 2413 O O . HIS A 1 314 ? -23.309 18.900 7.794 1.00 87.75 314 HIS A O 1
ATOM 2419 N N . LEU A 1 315 ? -22.579 17.040 8.836 1.00 89.06 315 LEU A N 1
ATOM 2420 C CA . LEU A 1 315 ? -23.867 16.375 8.976 1.00 89.06 315 LEU A CA 1
ATOM 2421 C C . LEU A 1 315 ? -24.148 16.122 10.461 1.00 89.06 315 LEU A C 1
ATOM 2423 O O . LEU A 1 315 ? -23.459 15.345 11.120 1.00 89.06 315 LEU A O 1
ATOM 2427 N N . ALA A 1 316 ? -25.187 16.756 10.999 1.00 91.31 316 ALA A N 1
ATOM 2428 C CA . ALA A 1 316 ? -25.710 16.434 12.326 1.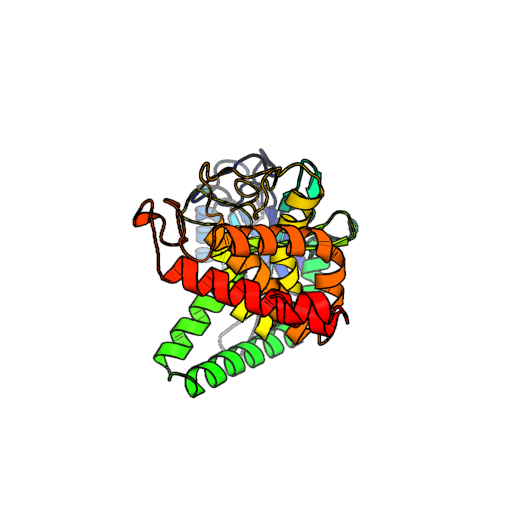00 91.31 316 ALA A CA 1
ATOM 2429 C C . ALA A 1 316 ? -26.752 15.309 12.241 1.00 91.31 316 ALA A C 1
ATOM 2431 O O . ALA A 1 316 ? -27.507 15.236 11.270 1.00 91.31 316 ALA A O 1
ATOM 2432 N N . ARG A 1 317 ? -26.843 14.475 13.286 1.00 94.06 317 ARG A N 1
ATOM 2433 C CA . ARG A 1 317 ? -27.852 13.405 13.430 1.00 94.06 317 ARG A CA 1
ATOM 2434 C C . ARG A 1 317 ? -27.872 12.427 12.247 1.00 94.06 317 ARG A C 1
ATOM 2436 O O . ARG A 1 317 ? -28.925 11.947 11.829 1.00 94.06 317 ARG A O 1
ATOM 2443 N N . ASN A 1 318 ? -26.703 12.169 11.665 1.00 95.19 318 ASN A N 1
ATOM 2444 C CA . ASN A 1 318 ? -26.571 11.365 10.457 1.00 95.19 318 ASN A CA 1
ATOM 2445 C C . ASN A 1 318 ? -26.827 9.872 10.744 1.00 95.19 318 ASN A C 1
ATOM 2447 O O . ASN A 1 318 ? -26.175 9.266 11.596 1.00 95.19 318 ASN A O 1
ATOM 2451 N N . THR A 1 319 ? -27.756 9.261 10.004 1.00 95.06 319 THR A N 1
ATOM 2452 C CA . THR A 1 319 ? -28.123 7.848 10.185 1.00 95.06 319 THR A CA 1
ATOM 2453 C C . THR A 1 319 ? -26.997 6.883 9.812 1.00 95.06 319 THR A C 1
ATOM 2455 O O . THR A 1 319 ? -26.827 5.883 10.504 1.00 95.06 319 THR A O 1
ATOM 2458 N N . ASN A 1 320 ? -26.202 7.171 8.776 1.00 93.81 320 ASN A N 1
ATOM 2459 C CA . ASN A 1 320 ? -25.086 6.305 8.377 1.00 93.81 320 ASN A CA 1
ATOM 2460 C C . ASN A 1 320 ? -24.019 6.249 9.476 1.00 93.81 320 ASN A C 1
ATOM 2462 O O . ASN A 1 320 ? -23.579 5.160 9.842 1.00 93.81 320 ASN A O 1
ATOM 2466 N N . LEU A 1 321 ? -23.672 7.401 10.058 1.00 96.44 321 LEU A N 1
ATOM 2467 C CA . LEU A 1 321 ? -22.763 7.482 11.204 1.00 96.44 321 LEU A CA 1
ATOM 2468 C C . LEU A 1 321 ? -23.315 6.715 12.415 1.00 96.44 321 LEU A C 1
ATOM 2470 O O . LEU A 1 321 ? -22.587 5.944 13.034 1.00 96.44 321 LEU A O 1
ATOM 2474 N N . SER A 1 322 ? -24.610 6.858 12.715 1.00 97.38 322 SER A N 1
ATOM 2475 C CA . SER A 1 322 ? -25.251 6.145 13.831 1.00 97.38 322 SER A CA 1
ATOM 2476 C C . SER A 1 322 ? -25.239 4.621 13.644 1.00 97.38 322 SER A C 1
ATOM 2478 O O . SER A 1 322 ? -24.838 3.878 14.541 1.00 97.38 322 SER A O 1
ATOM 2480 N N . VAL A 1 323 ? -25.579 4.131 12.447 1.00 97.44 323 VAL A N 1
ATOM 2481 C CA . VAL A 1 323 ? -25.502 2.697 12.115 1.00 97.44 323 VAL A CA 1
ATOM 2482 C C . VAL A 1 323 ? -24.066 2.187 12.221 1.00 97.44 323 VAL A C 1
ATOM 2484 O O . VAL A 1 323 ? -23.828 1.113 12.776 1.00 97.44 323 VAL A O 1
ATOM 2487 N N . LYS A 1 324 ? -23.095 2.963 11.735 1.00 97.31 324 LYS A N 1
ATOM 2488 C CA . LYS A 1 324 ? -21.676 2.620 11.828 1.00 97.31 324 LYS A CA 1
ATOM 2489 C C . LYS A 1 324 ? -21.198 2.547 13.281 1.00 97.31 324 LYS A C 1
ATOM 2491 O O . LYS A 1 324 ? -20.501 1.597 13.633 1.00 97.31 324 LYS A O 1
ATOM 2496 N N . ALA A 1 325 ? -21.639 3.464 14.143 1.00 98.25 325 ALA A N 1
ATOM 2497 C CA . ALA A 1 325 ? -21.356 3.417 15.575 1.00 98.25 325 ALA A CA 1
ATOM 2498 C C . ALA A 1 325 ? -21.908 2.144 16.236 1.00 98.25 325 ALA A C 1
ATOM 2500 O O . ALA A 1 325 ? -21.185 1.464 16.964 1.00 98.25 325 ALA A O 1
ATOM 2501 N N . ILE A 1 326 ? -23.165 1.792 15.942 1.00 98.38 326 ILE A N 1
ATOM 2502 C CA . ILE A 1 326 ? -23.814 0.572 16.450 1.00 98.38 326 ILE A CA 1
ATOM 2503 C C . ILE A 1 326 ? -23.019 -0.671 16.034 1.00 98.38 326 ILE A C 1
ATOM 2505 O O . ILE A 1 326 ? -22.744 -1.539 16.863 1.00 98.38 326 ILE A O 1
ATOM 2509 N N . MET A 1 327 ? -22.603 -0.744 14.768 1.00 98.50 327 MET A N 1
ATOM 2510 C CA . MET A 1 327 ? -21.798 -1.861 14.271 1.00 98.50 327 MET A CA 1
ATOM 2511 C C . MET A 1 327 ? -20.413 -1.916 14.923 1.00 98.50 327 MET A C 1
ATOM 2513 O O . MET A 1 327 ? -19.972 -2.999 15.301 1.00 98.50 327 MET A O 1
ATOM 2517 N N . GLY A 1 328 ? -19.748 -0.773 15.117 1.00 98.62 328 GLY A N 1
ATOM 2518 C CA . GLY A 1 328 ? -18.472 -0.696 15.835 1.00 98.62 328 GLY A CA 1
ATOM 2519 C C . GLY A 1 328 ? -18.575 -1.191 17.281 1.00 98.62 328 GLY A C 1
ATOM 2520 O O . GLY A 1 328 ? -17.737 -1.978 17.724 1.00 98.62 328 GLY A O 1
ATOM 2521 N N . ILE A 1 329 ? -19.638 -0.804 17.993 1.00 98.81 329 ILE A N 1
ATOM 2522 C CA . ILE A 1 329 ? -19.939 -1.274 19.354 1.00 98.81 329 ILE A CA 1
ATOM 2523 C C . ILE A 1 329 ? -20.165 -2.793 19.377 1.00 98.81 329 ILE A C 1
ATOM 2525 O O . ILE A 1 329 ? -19.509 -3.499 20.142 1.00 98.81 329 ILE A O 1
ATOM 2529 N N . ALA A 1 330 ? -20.994 -3.320 18.474 1.00 98.62 330 ALA A N 1
ATOM 2530 C CA . ALA A 1 330 ? -21.242 -4.759 18.382 1.00 98.62 330 ALA A CA 1
ATOM 2531 C C . ALA A 1 330 ? -19.968 -5.560 18.037 1.00 98.62 330 ALA A C 1
ATOM 2533 O O . ALA A 1 330 ? -19.762 -6.676 18.523 1.00 98.62 330 ALA A O 1
ATOM 2534 N N . CYS A 1 331 ? -19.092 -5.005 17.196 1.00 98.75 331 CYS A N 1
ATOM 2535 C CA . CYS A 1 331 ? -17.786 -5.580 16.879 1.00 98.75 331 CYS A CA 1
ATOM 2536 C C . CYS A 1 331 ? -16.870 -5.624 18.110 1.00 98.75 331 CYS A C 1
ATOM 2538 O O . CYS A 1 331 ? -16.219 -6.644 18.346 1.00 98.75 331 CYS A O 1
ATOM 2540 N N . TYR A 1 332 ? -16.864 -4.573 18.933 1.00 98.81 332 TYR A N 1
ATOM 2541 C CA . TYR A 1 332 ? -16.143 -4.577 20.205 1.00 98.81 332 TYR A CA 1
ATOM 2542 C C . TYR A 1 332 ? -16.652 -5.673 21.150 1.00 98.81 332 TYR A C 1
ATOM 2544 O O . TYR A 1 332 ? -15.843 -6.430 21.688 1.00 98.81 332 TYR A O 1
ATOM 2552 N N . GLY A 1 333 ? -17.973 -5.818 21.306 1.00 98.62 333 GLY A N 1
ATOM 2553 C CA . GLY A 1 333 ? -18.569 -6.879 22.125 1.00 98.62 333 GLY A CA 1
ATOM 2554 C C . GLY A 1 333 ? -18.149 -8.284 21.666 1.00 98.62 333 GLY A C 1
ATOM 2555 O O . GLY A 1 333 ? -17.782 -9.142 22.476 1.00 98.62 333 GLY A O 1
ATOM 2556 N N . GLN A 1 334 ? -18.084 -8.514 20.349 1.00 98.31 334 GLN A N 1
ATOM 2557 C CA . GLN A 1 334 ? -17.566 -9.768 19.782 1.00 98.31 334 GLN A CA 1
ATOM 2558 C C . GLN A 1 334 ? -16.083 -9.997 20.103 1.00 98.31 334 GLN A C 1
ATOM 2560 O O . GLN A 1 334 ? -15.702 -11.113 20.468 1.00 98.31 334 GLN A O 1
ATOM 2565 N N . LEU A 1 335 ? -15.246 -8.963 19.988 1.00 98.69 335 LEU A N 1
ATOM 2566 C CA . LEU A 1 335 ? -13.826 -9.039 20.340 1.00 98.69 335 LEU A CA 1
ATOM 2567 C C . LEU A 1 335 ? -13.631 -9.331 21.834 1.00 98.69 335 LEU A C 1
ATOM 2569 O O . LEU A 1 335 ? -12.858 -10.223 22.185 1.00 98.69 335 LEU A O 1
ATOM 2573 N N . ALA A 1 336 ? -14.381 -8.650 22.705 1.00 98.69 336 ALA A N 1
ATOM 2574 C CA . ALA A 1 336 ? -14.363 -8.871 24.149 1.00 98.69 336 ALA A CA 1
ATOM 2575 C C . ALA A 1 336 ? -14.705 -10.328 24.492 1.00 98.69 336 ALA A C 1
ATOM 2577 O O . ALA A 1 336 ? -14.008 -10.965 25.285 1.00 98.69 336 ALA A O 1
ATOM 2578 N N . ARG A 1 337 ? -15.711 -10.906 23.817 1.00 97.94 337 ARG A N 1
ATOM 2579 C CA . ARG A 1 337 ? -16.079 -12.318 23.993 1.00 97.94 337 ARG A CA 1
ATOM 2580 C C . ARG A 1 337 ? -14.928 -13.251 23.632 1.00 97.94 337 ARG A C 1
ATOM 2582 O O . ARG A 1 337 ? -14.652 -14.182 24.384 1.00 97.94 337 ARG A O 1
ATOM 2589 N N . GLN A 1 338 ? -14.249 -13.000 22.511 1.00 97.38 338 GLN A N 1
ATOM 2590 C CA . GLN A 1 338 ? -13.093 -13.799 22.088 1.00 97.38 338 GLN A CA 1
ATOM 2591 C C . GLN A 1 338 ? -11.906 -13.667 23.053 1.00 97.38 338 GLN A C 1
ATOM 2593 O O . GLN A 1 338 ? -11.154 -14.623 23.231 1.00 97.38 338 GLN A O 1
ATOM 2598 N N . LEU A 1 339 ? -11.749 -12.510 23.700 1.00 97.81 339 LEU A N 1
ATOM 2599 C CA . LEU A 1 339 ? -10.745 -12.275 24.742 1.00 97.81 339 LEU A CA 1
ATOM 2600 C C . LEU A 1 339 ? -11.113 -12.890 26.103 1.00 97.81 339 LEU A C 1
ATOM 2602 O O . LEU A 1 339 ? -10.272 -12.909 27.000 1.00 97.81 339 LEU A O 1
ATOM 2606 N N . GLY A 1 340 ? -12.335 -13.405 26.262 1.00 97.56 340 GLY A N 1
ATOM 2607 C CA . GLY A 1 340 ? -12.843 -13.946 27.523 1.00 97.56 340 GLY A CA 1
ATOM 2608 C C . GLY A 1 340 ? -13.403 -12.891 28.486 1.00 97.56 340 GLY A C 1
ATOM 2609 O O . GLY A 1 340 ? -13.818 -13.246 29.590 1.00 97.56 340 GLY A O 1
ATOM 2610 N N . ASP A 1 341 ? -13.476 -11.619 28.083 1.00 97.50 341 ASP A N 1
ATOM 2611 C CA . ASP A 1 341 ? -14.105 -10.548 28.862 1.00 97.50 341 ASP A CA 1
ATOM 2612 C C . ASP A 1 341 ? -15.622 -10.546 28.631 1.00 97.50 341 ASP A C 1
ATOM 2614 O O . ASP A 1 341 ? -16.185 -9.755 27.874 1.00 97.50 341 ASP A O 1
ATOM 2618 N N . THR A 1 342 ? -16.291 -11.506 29.268 1.00 97.06 342 THR A N 1
ATOM 2619 C CA . THR A 1 342 ? -17.747 -11.685 29.157 1.00 97.06 342 THR A CA 1
ATOM 2620 C C . THR A 1 342 ? -18.531 -10.473 29.644 1.00 97.06 342 THR A C 1
ATOM 2622 O O . THR A 1 342 ? -19.552 -10.150 29.049 1.00 97.06 342 THR A O 1
ATOM 2625 N N . LYS A 1 343 ? -18.034 -9.767 30.668 1.00 97.56 343 LYS A N 1
ATOM 2626 C CA . LYS A 1 343 ? -18.690 -8.573 31.206 1.00 97.56 343 LYS A CA 1
ATOM 2627 C C . LYS A 1 343 ? -18.703 -7.449 30.175 1.00 97.56 343 LYS A C 1
ATOM 2629 O O . LYS A 1 343 ? -19.768 -6.900 29.913 1.00 97.56 343 LYS A O 1
ATOM 2634 N N . ALA A 1 344 ? -17.551 -7.121 29.586 1.00 96.44 344 ALA A N 1
ATOM 2635 C CA . ALA A 1 344 ? -17.504 -6.117 28.526 1.00 96.44 344 ALA A CA 1
ATOM 2636 C C . ALA A 1 344 ? -18.335 -6.564 27.315 1.00 96.44 344 ALA A C 1
ATOM 2638 O O . ALA A 1 344 ? -19.066 -5.771 26.738 1.00 96.44 344 ALA A O 1
ATOM 2639 N N . ALA A 1 345 ? -18.286 -7.848 26.966 1.00 97.38 345 ALA A N 1
ATOM 2640 C CA . ALA A 1 345 ? -19.042 -8.380 25.842 1.00 97.38 345 ALA A CA 1
ATOM 2641 C C . ALA A 1 345 ? -20.570 -8.394 26.033 1.00 97.38 345 ALA A C 1
ATOM 2643 O O . ALA A 1 345 ? -21.281 -8.515 25.042 1.00 97.38 345 ALA A O 1
ATOM 2644 N N . ASP A 1 346 ? -21.075 -8.385 27.271 1.00 96.12 346 ASP A N 1
ATOM 2645 C CA . ASP A 1 346 ? -22.511 -8.264 27.571 1.00 96.12 346 ASP A CA 1
ATOM 2646 C C . ASP A 1 346 ? -22.951 -6.788 27.655 1.00 96.12 346 ASP A C 1
ATOM 2648 O O . ASP A 1 346 ? -24.122 -6.478 27.448 1.00 96.12 346 ASP A O 1
ATOM 2652 N N . GLU A 1 347 ? -22.028 -5.879 27.990 1.00 94.81 347 GLU A N 1
ATOM 2653 C CA . GLU A 1 347 ? -22.287 -4.437 28.092 1.00 94.81 347 GLU A CA 1
ATOM 2654 C 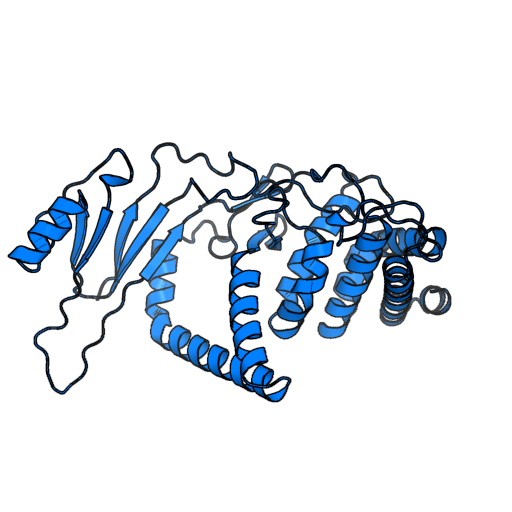C . GLU A 1 347 ? -22.411 -3.742 26.726 1.00 94.81 347 GLU A C 1
ATOM 2656 O O . GLU A 1 347 ? -23.181 -2.783 26.610 1.00 94.81 347 GLU A O 1
ATOM 2661 N N . TYR A 1 348 ? -21.620 -4.182 25.742 1.00 93.88 348 TYR A N 1
ATOM 2662 C CA . TYR A 1 348 ? -21.489 -3.590 24.405 1.00 93.88 348 TYR A CA 1
ATOM 2663 C C . TYR A 1 348 ? -22.134 -4.471 23.333 1.00 93.88 348 TYR A C 1
ATOM 2665 O O . TYR A 1 348 ? -22.927 -3.927 22.534 1.00 93.88 348 TYR A O 1
#

Foldseek 3Di:
DDKDKDKDADPVQCQQPDFWAQDDDRHFIKMKIWPDDKDKAKWFPVLQVVCCVVPVDRPDHDDDDDDPNTIDIDIRDPQDDDDPDDGDTDMDMDTCSQFFAQAQNRTFGFPQCNDVPDDVSNVVVVCVVCVVVVVVVVVVVLVVQLVVQCVVPRNVRSVVSSVCLVVLQVQWTWTQDPVRATAIWGFPRHQTQFILFLLSLQVSLVVCLVPPLSNLLNSQVSQLVCVVVCVDVDLATARGQDTPRYSNRDDPPFGPRLQRLLSNLLSLLSSCVSVVALPSCVVRVVSNVSSLVVLVVAQQFHAFGDHPVCVVPTDGRDPVSNVSSVNSQQSNLVSCVRVVVPVSNVVD